Protein AF-A0A351YYL0-F1 (afdb_monomer_lite)

Sequence (357 aa):
MKQKITILFIILAIFMARAFSTEQEPDILNFQEQKLRLQTGWGDPSPLETYFLQNNKKSPFRMLSSANYRGFIATWKIENDKLYLTYIDNEKSKKNQMYKVFGKKGKKAVFADWFSGVIVADNFSFLEVDDNGKIKNLDSSFSYYIYVRKGFVQNYEKIPIFELANKNKEKSPRTQEMLSLNQRYISYYFRLQSNDSIYYKNQEGRLTRKEGTSPILSYYSEDNLLWPYNWENKEKSGAPHCTWNVADKKIYLTDITLHTGTRFAGPDKTTIPLSELFKDANTKNGHFADWLNGIFIIQYGHDVEEGFYTRFEASENILISIKNGIIVKEYALGKNFDFSNRQKQYPPEIEALLKQW

Structure (mmCIF, N/CA/C/O backbone):
data_AF-A0A351YYL0-F1
#
_entry.id   AF-A0A351YYL0-F1
#
loop_
_atom_site.group_PDB
_atom_site.id
_atom_site.type_symbol
_atom_site.label_atom_id
_atom_site.label_alt_id
_atom_site.label_comp_id
_atom_site.label_asym_id
_atom_site.label_entity_id
_atom_site.label_seq_id
_atom_site.pdbx_PDB_ins_code
_atom_site.Cartn_x
_atom_site.Cartn_y
_atom_site.Cartn_z
_atom_site.occupancy
_atom_site.B_iso_or_equiv
_atom_site.auth_seq_id
_atom_site.auth_comp_id
_atom_site.auth_asym_id
_atom_site.auth_atom_id
_atom_site.pdbx_PDB_model_num
ATOM 1 N N . MET A 1 1 ? 1.978 56.428 4.005 1.00 60.06 1 MET A N 1
ATOM 2 C CA . MET A 1 1 ? 1.498 55.362 3.090 1.00 60.06 1 MET A CA 1
ATOM 3 C C . MET A 1 1 ? 2.186 54.015 3.342 1.00 60.06 1 MET A C 1
ATOM 5 O O . MET A 1 1 ? 1.479 53.041 3.551 1.00 60.06 1 MET A O 1
ATOM 9 N N . LYS A 1 2 ? 3.526 53.957 3.441 1.00 55.16 2 LYS A N 1
ATOM 10 C CA . LYS A 1 2 ? 4.292 52.714 3.697 1.00 55.16 2 LYS A CA 1
ATOM 11 C C . LYS A 1 2 ? 3.903 51.960 4.987 1.00 55.16 2 LYS A C 1
ATOM 13 O O . LYS A 1 2 ? 3.660 50.766 4.921 1.00 55.16 2 LYS A O 1
ATOM 18 N N . GLN A 1 3 ? 3.720 52.650 6.119 1.00 60.81 3 GLN A N 1
ATOM 19 C CA . GLN A 1 3 ? 3.323 52.010 7.392 1.00 60.81 3 GLN A CA 1
ATOM 20 C C . GLN A 1 3 ? 1.939 51.334 7.352 1.00 60.81 3 GLN A C 1
ATOM 22 O O . GLN A 1 3 ? 1.755 50.282 7.955 1.00 60.81 3 GLN A O 1
ATOM 27 N N . LYS A 1 4 ? 0.971 51.892 6.608 1.00 63.72 4 LYS A N 1
ATOM 28 C CA . LYS A 1 4 ? -0.369 51.290 6.468 1.00 63.72 4 LYS A CA 1
ATOM 29 C C . LYS A 1 4 ? -0.331 49.999 5.637 1.00 63.72 4 LYS A C 1
ATOM 31 O O . LYS A 1 4 ? -1.082 49.075 5.923 1.00 63.72 4 LYS A O 1
ATOM 36 N N . ILE A 1 5 ? 0.575 49.921 4.659 1.00 74.44 5 ILE A N 1
ATOM 37 C CA . ILE A 1 5 ? 0.794 48.721 3.837 1.00 74.44 5 ILE A CA 1
ATOM 38 C C . ILE A 1 5 ? 1.455 47.616 4.674 1.00 74.44 5 ILE A C 1
ATOM 40 O O . ILE A 1 5 ? 1.023 46.470 4.614 1.00 74.44 5 ILE A O 1
ATOM 44 N N . THR A 1 6 ? 2.435 47.953 5.519 1.00 72.69 6 THR A N 1
ATOM 45 C CA . 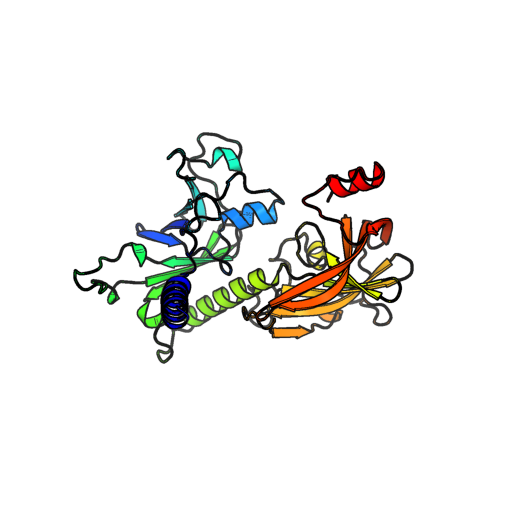THR A 1 6 ? 3.088 46.983 6.416 1.00 72.69 6 THR A CA 1
ATOM 46 C C . THR A 1 6 ? 2.115 46.378 7.433 1.00 72.69 6 THR A C 1
ATOM 48 O O . THR A 1 6 ? 2.121 45.167 7.631 1.00 72.69 6 THR A O 1
ATOM 51 N N . ILE A 1 7 ? 1.235 47.187 8.035 1.00 77.06 7 ILE A N 1
ATOM 52 C CA . ILE A 1 7 ? 0.217 46.698 8.984 1.00 77.06 7 ILE A CA 1
ATOM 53 C C . ILE A 1 7 ? -0.781 45.761 8.290 1.00 77.06 7 ILE A C 1
ATOM 55 O O . ILE A 1 7 ? -1.118 44.716 8.841 1.00 77.06 7 ILE A O 1
ATOM 59 N N . LEU A 1 8 ? -1.204 46.083 7.062 1.00 76.94 8 LEU A N 1
ATOM 60 C CA . LEU A 1 8 ? -2.085 45.213 6.280 1.00 76.94 8 LEU A CA 1
ATOM 61 C C . LEU A 1 8 ? -1.425 43.859 5.977 1.00 76.94 8 LEU A C 1
ATOM 63 O O . LEU A 1 8 ? -2.072 42.829 6.134 1.00 76.94 8 LEU A O 1
ATOM 67 N N . PHE A 1 9 ? -0.137 43.844 5.615 1.00 76.88 9 PHE A N 1
ATOM 68 C CA . PHE A 1 9 ? 0.618 42.607 5.384 1.00 76.88 9 PHE A CA 1
ATOM 69 C C . PHE A 1 9 ? 0.764 41.748 6.649 1.00 76.88 9 PHE A C 1
ATOM 71 O O . PHE A 1 9 ? 0.632 40.530 6.568 1.00 76.88 9 PHE A O 1
ATOM 78 N N . ILE A 1 10 ? 0.983 42.362 7.817 1.00 74.56 10 ILE A N 1
ATOM 79 C CA . ILE A 1 10 ? 1.071 41.643 9.099 1.00 74.56 10 ILE A CA 1
ATOM 80 C C . ILE A 1 10 ? -0.286 41.038 9.476 1.00 74.56 10 ILE A C 1
ATOM 82 O O . ILE A 1 10 ? -0.351 39.873 9.861 1.00 74.56 10 ILE A O 1
ATOM 86 N N . ILE A 1 11 ? -1.381 41.786 9.309 1.00 71.75 11 ILE A N 1
ATOM 87 C CA . ILE A 1 11 ? -2.737 41.274 9.554 1.00 71.75 11 ILE A CA 1
ATOM 88 C C . ILE A 1 11 ? -3.042 40.110 8.600 1.00 71.75 11 ILE A C 1
ATOM 90 O O . ILE A 1 11 ? -3.509 39.064 9.045 1.00 71.75 11 ILE A O 1
ATOM 94 N N . LEU A 1 12 ? -2.712 40.240 7.311 1.00 69.81 12 LEU A N 1
ATOM 95 C CA . LEU A 1 12 ? -2.917 39.177 6.323 1.00 69.81 12 LEU A CA 1
ATOM 96 C C . LEU A 1 12 ? -2.092 37.916 6.650 1.00 69.81 12 LEU A C 1
ATOM 98 O O . LEU A 1 12 ? -2.601 36.805 6.525 1.00 69.81 12 LEU A O 1
ATOM 102 N N . ALA A 1 13 ? -0.852 38.074 7.125 1.00 65.31 13 ALA A N 1
ATOM 103 C CA . ALA A 1 13 ? 0.004 36.966 7.552 1.00 65.31 13 ALA A CA 1
ATOM 104 C C . ALA A 1 13 ? -0.541 36.240 8.797 1.00 65.31 13 ALA A C 1
ATOM 106 O O . ALA A 1 13 ? -0.503 35.012 8.859 1.00 65.31 13 ALA A O 1
ATOM 107 N N . ILE A 1 14 ? -1.120 36.974 9.755 1.00 65.12 14 ILE A N 1
ATOM 108 C CA . ILE A 1 14 ? -1.765 36.395 10.947 1.00 65.12 14 ILE A CA 1
ATOM 109 C C . ILE A 1 14 ? -3.031 35.606 10.567 1.00 65.12 14 ILE A C 1
ATOM 111 O O . ILE A 1 14 ? -3.302 34.561 11.160 1.00 65.12 14 ILE A O 1
ATOM 115 N N . PHE A 1 15 ? -3.784 36.054 9.555 1.00 56.97 15 PHE A N 1
ATOM 116 C CA . PHE A 1 15 ? -4.937 35.309 9.034 1.00 56.97 15 PHE A CA 1
ATOM 117 C C . PHE A 1 15 ? -4.532 34.072 8.212 1.00 56.97 15 PHE A C 1
ATOM 119 O O . PHE A 1 15 ? -5.201 33.045 8.306 1.00 56.97 15 PHE A O 1
ATOM 126 N N . MET A 1 16 ? -3.422 34.121 7.466 1.00 55.06 16 MET A N 1
ATOM 127 C CA . MET A 1 16 ? -2.911 32.969 6.704 1.00 55.06 16 MET A CA 1
ATOM 128 C C . MET A 1 16 ? -2.275 31.879 7.584 1.00 55.06 16 MET A C 1
ATOM 130 O O . MET A 1 16 ? -2.288 30.709 7.210 1.00 55.06 16 MET A O 1
ATOM 134 N N . ALA A 1 17 ? -1.802 32.217 8.788 1.00 53.16 17 ALA A N 1
ATOM 135 C CA . ALA A 1 17 ? -1.247 31.253 9.746 1.00 53.16 17 ALA A CA 1
ATOM 136 C C . ALA A 1 17 ? -2.290 30.294 10.367 1.00 53.16 17 ALA A C 1
ATOM 138 O O . ALA A 1 17 ? -1.936 29.438 11.176 1.00 53.16 17 ALA A O 1
ATOM 139 N N . ARG A 1 18 ? -3.577 30.420 10.007 1.00 49.47 18 ARG A N 1
ATOM 140 C CA . ARG A 1 18 ? -4.679 29.564 10.484 1.00 49.47 18 ARG A CA 1
ATOM 141 C C . ARG A 1 18 ? -5.213 28.603 9.417 1.00 49.47 18 ARG A C 1
ATOM 143 O O . ARG A 1 18 ? -6.377 28.210 9.472 1.00 49.47 18 ARG A O 1
ATOM 150 N N . ALA A 1 19 ? -4.385 28.212 8.451 1.00 51.78 19 ALA A N 1
ATOM 151 C CA . ALA A 1 19 ? -4.703 27.095 7.568 1.00 51.78 19 ALA A CA 1
ATOM 152 C C . ALA A 1 19 ? -4.606 25.778 8.359 1.00 51.78 19 ALA A C 1
ATOM 154 O O . ALA A 1 19 ? -3.569 25.120 8.389 1.00 51.78 19 ALA A O 1
ATOM 155 N N . PHE A 1 20 ? -5.683 25.410 9.050 1.00 57.50 20 PHE A N 1
ATOM 156 C CA . PHE A 1 20 ? -5.798 24.089 9.654 1.00 57.50 20 PHE A CA 1
ATOM 157 C C . PHE A 1 20 ? -6.030 23.067 8.542 1.00 57.50 20 PHE A C 1
ATOM 159 O O . PHE A 1 20 ? -7.006 23.164 7.795 1.00 57.50 20 PHE A O 1
ATOM 166 N N . SER A 1 21 ? -5.130 22.089 8.429 1.00 59.22 21 SER A N 1
ATOM 167 C CA . SER A 1 21 ? -5.369 20.909 7.599 1.00 59.22 21 SER A CA 1
ATOM 168 C C . SER A 1 21 ? -6.657 20.246 8.082 1.00 59.22 21 SER A C 1
ATOM 170 O O . SER A 1 21 ? -6.772 19.901 9.259 1.00 59.22 21 SER A O 1
ATOM 172 N N . THR A 1 22 ? -7.656 20.147 7.208 1.00 73.94 22 THR A N 1
ATOM 173 C CA . THR A 1 22 ? -8.921 19.498 7.552 1.00 73.94 22 THR A CA 1
ATOM 174 C C . THR A 1 22 ? -8.723 17.991 7.437 1.00 73.94 22 THR A C 1
ATOM 176 O O . THR A 1 22 ? -8.371 17.498 6.367 1.00 73.94 22 THR A O 1
ATOM 179 N N . GLU A 1 23 ? -8.888 17.265 8.542 1.00 80.75 23 GLU A N 1
ATOM 180 C CA . GLU A 1 23 ? -8.817 15.804 8.534 1.00 80.75 23 GLU A CA 1
ATOM 181 C C . GLU A 1 23 ? -9.974 15.218 7.711 1.00 80.75 23 GLU A C 1
ATOM 183 O O . GLU A 1 23 ? -11.047 15.816 7.605 1.00 80.75 23 GLU A O 1
ATOM 188 N N . GLN A 1 24 ? -9.743 14.047 7.119 1.00 87.31 24 GLN A N 1
ATOM 189 C CA . GLN A 1 24 ? -10.785 13.291 6.439 1.00 87.31 24 GLN A CA 1
ATOM 190 C C . GLN A 1 24 ? -11.888 12.900 7.418 1.00 87.31 24 GLN A C 1
ATOM 192 O O . GLN A 1 24 ? -11.622 12.352 8.485 1.00 87.31 24 GLN A O 1
ATOM 197 N N . GLU A 1 25 ? -13.134 13.077 6.995 1.00 89.00 25 GLU A N 1
ATOM 198 C CA . GLU A 1 25 ? -14.291 12.569 7.701 1.00 89.00 25 GLU A CA 1
ATOM 199 C C . GLU A 1 25 ? -14.162 11.048 7.835 1.00 89.00 25 GLU A C 1
ATOM 201 O O . GLU A 1 25 ? -13.987 10.344 6.824 1.00 89.00 25 GLU A O 1
ATOM 206 N N . PRO A 1 26 ? -14.210 10.549 9.075 1.00 91.44 26 PRO A N 1
ATOM 207 C CA . PRO A 1 26 ? -13.935 9.162 9.381 1.00 91.44 26 PRO A CA 1
ATOM 208 C C . PRO A 1 26 ? -15.075 8.259 8.924 1.00 91.44 26 PRO A C 1
ATOM 210 O O . PRO A 1 26 ? -16.240 8.660 8.870 1.00 91.44 26 PRO A O 1
ATOM 213 N N . ASP A 1 27 ? -14.744 6.998 8.666 1.00 94.25 27 ASP A N 1
ATOM 214 C CA . ASP A 1 27 ? -15.759 5.965 8.493 1.00 94.25 27 ASP A CA 1
ATOM 215 C C . ASP A 1 27 ? -16.430 5.642 9.844 1.00 94.25 27 ASP A C 1
ATOM 217 O O . ASP A 1 27 ? -15.965 6.011 10.924 1.00 94.25 27 ASP A O 1
ATOM 221 N N . ILE A 1 28 ? -17.551 4.930 9.799 1.00 95.19 28 ILE A N 1
ATOM 222 C CA . ILE A 1 28 ? -18.276 4.477 10.991 1.00 95.19 28 ILE A CA 1
ATOM 223 C C . ILE A 1 28 ? -18.051 2.976 11.148 1.00 95.19 28 ILE A C 1
ATOM 225 O O . ILE A 1 28 ? -18.218 2.230 10.186 1.00 95.19 28 ILE A O 1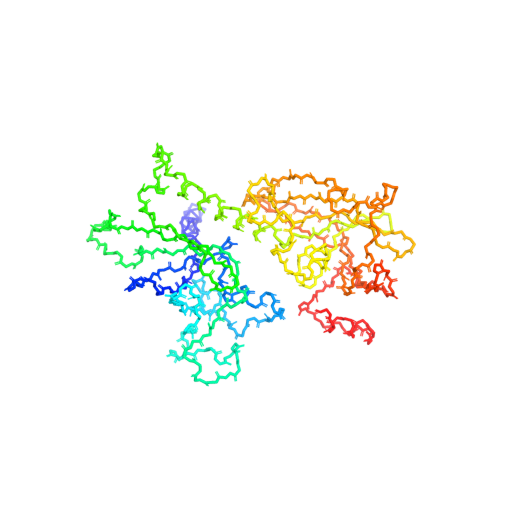
ATOM 229 N N . LEU A 1 29 ? -17.750 2.509 12.358 1.00 97.25 29 LEU A N 1
ATOM 230 C CA . LEU A 1 29 ? -17.693 1.086 12.689 1.00 97.25 29 LEU A CA 1
ATOM 231 C C . LEU A 1 29 ? -18.709 0.751 13.781 1.00 97.25 29 LEU A C 1
ATOM 233 O O . LEU A 1 29 ? -18.661 1.308 14.869 1.00 97.25 29 LEU A O 1
ATOM 237 N N . ASN A 1 30 ? -19.601 -0.199 13.511 1.00 97.38 30 ASN A N 1
ATOM 238 C CA . ASN A 1 30 ? -20.457 -0.801 14.530 1.00 97.38 30 ASN A CA 1
ATOM 239 C C . ASN A 1 30 ? -19.791 -2.079 15.056 1.00 97.38 30 ASN A C 1
ATOM 241 O O . ASN A 1 30 ? -19.645 -3.053 14.309 1.00 97.38 30 ASN A O 1
ATOM 245 N N . PHE A 1 31 ? -19.391 -2.084 16.326 1.00 97.06 31 PHE A N 1
ATOM 246 C CA . PHE A 1 31 ? -18.712 -3.211 16.966 1.00 97.06 31 PHE A CA 1
ATOM 247 C C . PHE A 1 31 ? -19.095 -3.298 18.446 1.00 97.06 31 PHE A C 1
ATOM 249 O O . PHE A 1 31 ? -19.085 -2.286 19.136 1.00 97.06 31 PHE A O 1
ATOM 256 N N . GLN A 1 32 ? -19.452 -4.495 18.925 1.00 93.00 32 GLN A N 1
ATOM 257 C CA . GLN A 1 32 ? -19.867 -4.742 20.319 1.00 93.00 32 GLN A CA 1
ATOM 258 C C . GLN A 1 32 ? -20.957 -3.778 20.823 1.00 93.00 32 GLN A C 1
ATOM 260 O O . GLN A 1 32 ? -20.819 -3.181 21.882 1.00 93.00 32 GLN A O 1
ATOM 265 N N . GLU A 1 33 ? -22.017 -3.585 20.027 1.00 91.00 33 GLU A N 1
ATOM 266 C CA . GLU A 1 33 ? -23.129 -2.649 20.311 1.00 91.00 33 GLU A CA 1
ATOM 267 C C . GLU A 1 33 ? -22.722 -1.166 20.386 1.00 91.00 33 GLU A C 1
ATOM 269 O O . GLU A 1 33 ? -23.552 -0.293 20.631 1.00 91.00 33 GLU A O 1
ATOM 274 N N . GLN A 1 34 ? -21.458 -0.856 20.101 1.00 92.31 34 GLN A N 1
ATOM 275 C CA . GLN A 1 34 ? -20.939 0.500 20.066 1.00 92.31 34 GLN A CA 1
ATOM 276 C C . GLN A 1 34 ? -20.857 0.996 18.630 1.00 92.31 34 GLN A C 1
ATOM 278 O O . GLN A 1 34 ? -20.450 0.279 17.712 1.00 92.31 34 GLN A O 1
ATOM 283 N N . LYS A 1 35 ? -21.215 2.265 18.453 1.00 93.88 35 LYS A N 1
ATOM 284 C CA . LYS A 1 35 ? -20.914 3.024 17.246 1.00 93.88 35 LYS A CA 1
ATOM 285 C C . LYS A 1 35 ? -19.588 3.742 17.470 1.00 93.88 35 LYS A C 1
ATOM 287 O O . LYS A 1 35 ? -19.458 4.518 18.410 1.00 93.88 35 LYS A O 1
ATOM 292 N N . LEU A 1 36 ? -18.615 3.463 16.617 1.00 94.94 36 LEU A N 1
ATOM 293 C CA . LEU A 1 36 ? -17.246 3.950 16.714 1.00 94.94 36 LEU A CA 1
ATOM 294 C C . LEU A 1 36 ? -16.889 4.766 15.475 1.00 94.94 36 LEU A C 1
ATOM 296 O O . LEU A 1 36 ? -17.416 4.539 14.381 1.00 94.94 36 LEU A O 1
ATOM 300 N N . ARG A 1 37 ? -15.958 5.694 15.658 1.00 93.12 37 ARG A N 1
ATOM 301 C CA . ARG A 1 37 ? -15.254 6.386 14.589 1.00 93.12 37 ARG A CA 1
ATOM 302 C C . ARG A 1 37 ? -14.129 5.486 14.092 1.00 93.12 37 ARG A C 1
ATOM 304 O O . ARG A 1 37 ? -13.203 5.234 14.848 1.00 93.12 37 ARG A O 1
ATOM 311 N N . LEU A 1 38 ? -14.180 5.036 12.845 1.00 94.25 38 LEU A N 1
ATOM 312 C CA . LEU A 1 38 ? -13.080 4.323 12.198 1.00 94.25 38 LEU A CA 1
ATOM 313 C C . LEU A 1 38 ? -12.091 5.360 11.653 1.00 94.25 38 LEU A C 1
ATOM 315 O O . LEU A 1 38 ? -12.450 6.165 10.794 1.00 94.25 38 LEU A O 1
ATOM 319 N N . GLN A 1 39 ? -10.865 5.352 12.171 1.00 90.00 39 GLN A N 1
ATOM 320 C CA . GLN A 1 39 ? -9.818 6.278 11.751 1.00 90.00 39 GLN A CA 1
ATOM 321 C C . GLN A 1 39 ? -9.393 5.962 10.318 1.00 90.00 39 GLN A C 1
ATOM 323 O O . GLN A 1 39 ? -9.002 4.841 10.001 1.00 90.00 39 GLN A O 1
ATOM 328 N N . THR A 1 40 ? -9.496 6.961 9.447 1.00 82.00 40 THR A N 1
ATOM 329 C CA . THR A 1 40 ? -9.096 6.866 8.042 1.00 82.00 40 THR A CA 1
ATOM 330 C C . THR A 1 40 ? -8.191 8.038 7.726 1.00 82.00 40 THR A C 1
ATOM 332 O O . THR A 1 40 ? -8.570 9.183 7.973 1.00 82.00 40 THR A O 1
ATOM 335 N N . GLY A 1 41 ? -7.021 7.781 7.156 1.00 71.75 41 GLY A N 1
ATOM 336 C CA . GLY A 1 41 ? -6.064 8.837 6.856 1.00 71.75 41 GLY A CA 1
ATOM 337 C C . GLY A 1 41 ? -4.949 8.375 5.933 1.00 71.75 41 GLY A C 1
ATOM 338 O O . GLY A 1 41 ? -4.962 7.261 5.422 1.00 71.75 41 GLY A O 1
ATOM 339 N N . TRP A 1 42 ? -3.950 9.237 5.750 1.00 62.44 42 TRP A N 1
ATOM 340 C CA . TRP A 1 42 ? -2.802 8.972 4.874 1.00 62.44 42 TRP A CA 1
ATOM 341 C C . TRP A 1 42 ? -2.006 7.710 5.246 1.00 62.44 42 TRP A C 1
ATOM 343 O O . TRP A 1 42 ? -1.374 7.117 4.377 1.00 62.44 42 TRP A O 1
ATOM 353 N N . GLY A 1 43 ? -2.020 7.310 6.521 1.00 64.44 43 GLY A N 1
ATOM 354 C CA . GLY A 1 43 ? -1.384 6.080 7.005 1.00 64.44 43 GLY A CA 1
ATOM 355 C C . GLY A 1 43 ? -2.338 4.895 7.188 1.00 64.44 43 GLY A C 1
ATOM 356 O O . GLY A 1 43 ? -1.882 3.756 7.213 1.00 64.44 43 GLY A O 1
ATOM 357 N N . ASP A 1 44 ? -3.643 5.158 7.272 1.00 67.62 44 ASP A N 1
ATOM 358 C CA . ASP A 1 44 ? -4.691 4.187 7.592 1.00 67.62 44 ASP A CA 1
ATOM 359 C C . ASP A 1 44 ? -5.691 4.145 6.428 1.00 67.62 44 ASP A C 1
ATOM 361 O O . ASP A 1 44 ? -6.710 4.850 6.460 1.00 67.62 44 ASP A O 1
ATOM 365 N N . PRO A 1 45 ? -5.395 3.384 5.355 1.00 73.12 45 PRO A N 1
ATOM 366 C CA . PRO A 1 45 ? -6.268 3.344 4.194 1.00 73.12 45 PRO A CA 1
ATOM 367 C C . PRO A 1 45 ? -7.625 2.771 4.603 1.00 73.12 45 PRO A C 1
ATOM 369 O O . PRO A 1 45 ? -7.701 1.721 5.252 1.00 73.12 45 PRO A O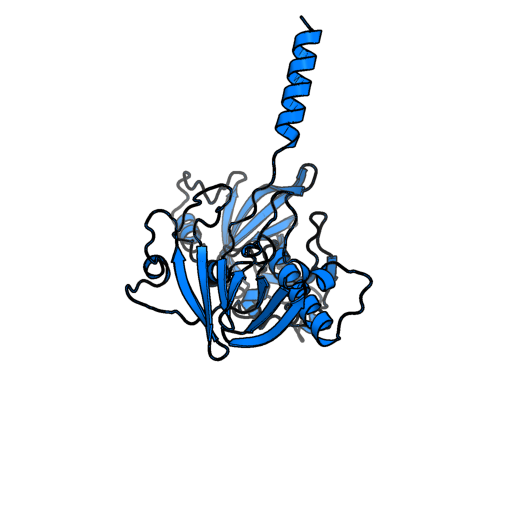 1
ATOM 372 N N . SER A 1 46 ? -8.712 3.441 4.208 1.00 88.69 46 SER A N 1
ATOM 373 C CA . SER A 1 46 ? -10.054 2.912 4.455 1.00 88.69 46 SER A CA 1
ATOM 374 C C . SER A 1 46 ? -10.184 1.524 3.825 1.00 88.69 46 SER A C 1
ATOM 376 O O . SER A 1 46 ? -9.770 1.341 2.673 1.00 88.69 46 SER A O 1
ATOM 378 N N . PRO A 1 47 ? -10.842 0.552 4.486 1.00 95.06 47 PRO A N 1
ATOM 379 C CA . PRO A 1 47 ? -11.024 -0.772 3.898 1.00 95.06 47 PRO A CA 1
ATOM 380 C C . PRO A 1 47 ? -11.724 -0.752 2.524 1.00 95.06 47 PRO A C 1
ATOM 382 O O . PRO A 1 47 ? -11.523 -1.660 1.715 1.00 95.06 47 PRO A O 1
ATOM 385 N N . LEU A 1 48 ? -12.521 0.283 2.215 1.00 94.94 48 LEU A N 1
ATOM 386 C CA . LEU A 1 48 ? -13.140 0.461 0.895 1.00 94.94 48 LEU A CA 1
ATOM 387 C C . LEU A 1 48 ? -12.179 1.076 -0.136 1.00 94.94 48 LEU A C 1
ATOM 389 O O . LEU A 1 48 ? -12.266 0.754 -1.318 1.00 94.94 48 LEU A O 1
ATOM 393 N N . GLU A 1 49 ? -11.244 1.928 0.277 1.00 91.06 49 GLU A N 1
ATOM 394 C CA . GLU A 1 49 ? -10.185 2.412 -0.618 1.00 91.06 49 GLU A CA 1
ATOM 395 C C . GLU A 1 49 ? -9.248 1.277 -1.013 1.00 91.06 49 GLU A C 1
ATOM 397 O O . GLU A 1 49 ? -8.925 1.133 -2.192 1.00 91.06 49 GLU A O 1
ATOM 402 N N . THR A 1 50 ? -8.926 0.395 -0.065 1.00 89.75 50 THR A N 1
ATOM 403 C CA . THR A 1 50 ? -8.176 -0.835 -0.331 1.00 89.75 50 THR A CA 1
ATOM 404 C C . THR A 1 50 ? -8.859 -1.692 -1.401 1.00 89.75 50 THR A C 1
ATOM 406 O O . THR A 1 50 ? -8.180 -2.189 -2.296 1.00 89.75 50 THR A O 1
ATOM 409 N N . TYR A 1 51 ? -10.197 -1.793 -1.398 1.00 92.75 51 TYR A N 1
ATOM 410 C CA . TYR A 1 51 ? -10.936 -2.471 -2.474 1.00 92.75 51 TYR A CA 1
ATOM 411 C C . TYR A 1 51 ? -10.682 -1.826 -3.840 1.00 92.75 51 TYR A C 1
ATOM 413 O O . TYR A 1 51 ? -10.412 -2.535 -4.809 1.00 92.75 51 TYR A O 1
ATOM 421 N N . PHE A 1 52 ? -10.766 -0.497 -3.941 1.00 90.19 52 PHE A N 1
ATOM 422 C CA . PHE A 1 52 ? -10.526 0.210 -5.200 1.00 90.19 52 PHE A CA 1
ATOM 423 C C . PHE A 1 52 ? -9.098 0.000 -5.709 1.00 90.19 52 PHE A C 1
ATOM 425 O O . PHE A 1 52 ? -8.923 -0.330 -6.882 1.00 90.19 52 PHE A O 1
ATOM 432 N N . LEU A 1 53 ? -8.107 0.107 -4.822 1.00 84.12 53 LEU A N 1
ATOM 433 C CA . LEU A 1 53 ? -6.695 -0.094 -5.147 1.00 84.12 53 LEU A CA 1
ATOM 434 C C . LEU A 1 53 ? -6.419 -1.528 -5.619 1.00 84.12 53 LEU A C 1
ATOM 436 O O . LEU A 1 53 ? -5.951 -1.722 -6.737 1.00 84.12 53 LEU A O 1
ATOM 440 N N . GLN A 1 54 ? -6.788 -2.534 -4.823 1.00 83.62 54 GLN A N 1
ATOM 441 C CA . GLN A 1 54 ? -6.534 -3.949 -5.132 1.00 83.62 54 GLN A CA 1
ATOM 442 C C . GLN A 1 54 ? -7.271 -4.438 -6.384 1.00 83.62 54 GLN A C 1
ATOM 444 O O . GLN A 1 54 ? -6.827 -5.372 -7.042 1.00 83.62 54 GLN A O 1
ATOM 449 N N . ASN A 1 55 ? -8.407 -3.822 -6.724 1.00 85.31 55 ASN A N 1
ATOM 450 C CA . ASN A 1 55 ? -9.177 -4.183 -7.913 1.00 85.31 55 ASN A CA 1
ATOM 451 C C . ASN A 1 55 ? -8.842 -3.313 -9.133 1.00 85.31 55 ASN A C 1
ATOM 453 O O . ASN A 1 55 ? -9.525 -3.442 -10.151 1.00 85.31 55 ASN A O 1
ATOM 457 N N . ASN A 1 56 ? -7.861 -2.407 -9.036 1.00 81.94 56 ASN A N 1
ATOM 458 C CA . ASN A 1 56 ? -7.528 -1.440 -10.085 1.00 81.94 56 ASN A CA 1
ATOM 459 C C . ASN A 1 56 ? -8.768 -0.663 -10.583 1.00 81.94 56 ASN A C 1
ATOM 461 O O . ASN A 1 56 ? -9.002 -0.471 -11.780 1.00 81.94 56 ASN A O 1
ATOM 465 N N . LYS A 1 57 ? -9.634 -0.268 -9.642 1.00 87.38 57 LYS A N 1
ATOM 466 C CA . LYS A 1 57 ? -10.888 0.443 -9.905 1.00 87.38 57 LYS A CA 1
ATOM 467 C C . LYS A 1 57 ? -10.765 1.877 -9.435 1.00 87.38 57 LYS A C 1
ATOM 469 O O . LYS A 1 57 ? -10.421 2.145 -8.291 1.00 87.38 57 LYS A O 1
ATOM 474 N N . LYS A 1 58 ? -11.159 2.818 -10.288 1.00 88.50 58 LYS A N 1
ATOM 475 C CA . LYS A 1 58 ? -11.347 4.203 -9.857 1.00 88.50 58 LYS A CA 1
ATOM 476 C C . LYS A 1 58 ? -12.568 4.291 -8.938 1.00 88.50 58 LYS A C 1
ATOM 478 O O . LYS A 1 58 ? -13.629 3.760 -9.273 1.00 88.50 58 LYS A O 1
ATOM 483 N N . SER A 1 59 ? -12.434 5.004 -7.821 1.00 91.62 59 SER A N 1
ATOM 484 C CA . SER A 1 59 ? -13.579 5.337 -6.971 1.00 91.62 59 SER A CA 1
ATOM 485 C C . SER A 1 59 ? -14.652 6.077 -7.794 1.00 91.62 59 SER A C 1
ATOM 487 O O . SER A 1 59 ? -14.326 7.032 -8.507 1.00 91.62 59 SER A O 1
ATOM 489 N N . PRO A 1 60 ? -15.936 5.673 -7.723 1.00 92.75 60 PRO A N 1
ATOM 490 C CA . PRO A 1 60 ? -17.029 6.370 -8.402 1.00 92.75 60 PRO A CA 1
ATOM 491 C C . PRO A 1 60 ? -17.458 7.649 -7.664 1.00 92.75 60 PRO A C 1
ATOM 493 O O . PRO A 1 60 ? -18.366 8.356 -8.113 1.00 92.75 60 PRO A O 1
ATOM 496 N N . PHE A 1 61 ? -16.859 7.924 -6.506 1.00 92.62 61 PHE A N 1
ATOM 497 C CA . PHE A 1 61 ? -17.161 9.074 -5.673 1.00 92.62 61 PHE A CA 1
ATOM 498 C C . PHE A 1 61 ? -16.261 10.252 -6.045 1.00 92.62 61 PHE A C 1
ATOM 500 O O . PHE A 1 61 ? -15.153 10.090 -6.550 1.00 92.62 61 PHE A O 1
ATOM 507 N N . ARG A 1 62 ? -16.782 11.461 -5.852 1.00 90.50 62 ARG A N 1
ATOM 508 C CA . ARG A 1 62 ? -16.043 12.707 -6.063 1.00 90.50 62 ARG A CA 1
ATOM 509 C C . ARG A 1 62 ? -15.949 13.405 -4.723 1.00 90.50 62 ARG A C 1
ATOM 511 O O . ARG A 1 62 ? -16.953 13.407 -4.013 1.00 90.50 62 ARG A O 1
ATOM 518 N N . MET A 1 63 ? -14.801 14.020 -4.453 1.00 89.75 63 MET A N 1
ATOM 519 C CA . MET A 1 63 ? -14.588 14.892 -3.300 1.00 89.75 63 MET A CA 1
ATOM 520 C C . MET A 1 63 ? -15.802 15.798 -3.065 1.00 89.75 63 MET A C 1
ATOM 522 O O . MET A 1 63 ? -16.311 16.422 -4.004 1.00 89.75 63 MET A O 1
ATOM 526 N N . LEU A 1 64 ? -16.281 15.817 -1.822 1.00 86.44 64 LEU A N 1
ATOM 527 C CA . LEU A 1 64 ? -17.445 16.601 -1.404 1.00 86.44 64 LEU A CA 1
ATOM 528 C C . LEU A 1 64 ? -17.019 17.923 -0.766 1.00 86.44 64 LEU A C 1
ATOM 530 O O . LEU A 1 64 ? -17.638 18.952 -1.019 1.00 86.44 64 LEU A O 1
ATOM 534 N N . SER A 1 65 ? -15.939 17.893 0.011 1.00 86.38 65 SER A N 1
ATOM 535 C CA . SER A 1 65 ? -15.375 19.037 0.726 1.00 86.38 65 SER A CA 1
ATOM 536 C C . SER A 1 65 ? -13.891 18.784 1.021 1.00 86.38 65 SER A C 1
ATOM 538 O O . SER A 1 65 ? -13.397 17.680 0.792 1.00 86.38 65 SER A O 1
ATOM 540 N N . SER A 1 66 ? -13.176 19.777 1.562 1.00 83.94 66 SER A N 1
ATOM 541 C CA . SER A 1 66 ? -11.815 19.565 2.083 1.00 83.94 66 SER A CA 1
ATOM 542 C C . SER A 1 66 ? -11.784 18.602 3.275 1.00 83.94 66 SER A C 1
ATOM 544 O O . SER A 1 66 ? -10.777 17.937 3.479 1.00 83.94 66 SER A O 1
ATOM 546 N N . ALA A 1 67 ? -12.891 18.501 4.023 1.00 84.31 67 ALA A N 1
ATOM 547 C CA . ALA A 1 67 ? -13.079 17.529 5.098 1.00 84.31 67 ALA A CA 1
ATOM 548 C C . ALA A 1 67 ? -13.454 16.135 4.575 1.00 84.31 67 ALA A C 1
ATOM 550 O O . ALA A 1 67 ? -13.371 15.166 5.308 1.00 84.31 67 ALA A O 1
ATOM 551 N N . ASN A 1 68 ? -13.874 15.994 3.317 1.00 87.38 68 ASN A N 1
ATOM 552 C CA . ASN A 1 68 ? -14.272 14.713 2.743 1.00 87.38 68 ASN A CA 1
ATOM 553 C C . ASN A 1 68 ? -13.758 14.585 1.305 1.00 87.38 68 ASN A C 1
ATOM 555 O O . ASN A 1 68 ? -14.513 14.640 0.320 1.00 87.38 68 ASN A O 1
ATOM 559 N N . TYR A 1 69 ? -12.438 14.426 1.193 1.00 88.44 69 TYR A N 1
ATOM 560 C CA . TYR A 1 69 ? -11.745 14.290 -0.084 1.00 88.44 69 TYR A CA 1
ATOM 561 C C . TYR A 1 69 ? -12.006 12.939 -0.755 1.00 88.44 69 TYR A C 1
ATOM 563 O O . TYR A 1 69 ? -12.040 12.869 -1.985 1.00 88.44 69 TYR A O 1
ATOM 571 N N . ARG A 1 70 ? -12.294 11.884 0.024 1.00 90.50 70 ARG A N 1
ATOM 572 C CA . ARG A 1 70 ? -12.715 10.569 -0.503 1.00 90.50 70 ARG A CA 1
ATOM 573 C C . ARG A 1 70 ? -14.073 10.631 -1.206 1.00 90.50 70 ARG A C 1
ATOM 575 O O . ARG A 1 70 ? -14.347 9.864 -2.133 1.00 90.50 70 ARG A O 1
ATOM 582 N N . GLY A 1 71 ? -14.922 11.570 -0.788 1.00 91.69 71 GLY A N 1
ATOM 583 C CA . GLY A 1 71 ? -16.251 11.789 -1.343 1.00 91.69 71 GLY A CA 1
ATOM 584 C C . GLY A 1 71 ? -17.307 10.789 -0.871 1.00 91.69 71 GLY A C 1
ATOM 585 O O . GLY A 1 71 ? -18.362 10.665 -1.506 1.00 91.69 71 GLY A O 1
ATOM 586 N N . PHE A 1 72 ? -17.005 10.044 0.193 1.00 92.62 72 PHE A N 1
ATOM 587 C CA . PHE A 1 72 ? -17.907 9.091 0.819 1.00 92.62 72 PHE A CA 1
ATOM 588 C C . PHE A 1 72 ? -17.562 8.872 2.297 1.00 92.62 72 PHE A C 1
ATOM 590 O O . PHE A 1 72 ? -16.431 9.097 2.717 1.00 92.62 72 PHE A O 1
ATOM 597 N N . ILE A 1 73 ? -18.539 8.369 3.051 1.00 93.44 73 ILE A N 1
ATOM 598 C CA . ILE A 1 73 ? -18.370 7.807 4.397 1.00 93.44 73 ILE A CA 1
ATOM 599 C C . ILE A 1 73 ? -18.897 6.374 4.356 1.00 93.44 73 ILE A C 1
ATOM 601 O O . ILE A 1 73 ? -20.060 6.143 4.006 1.00 93.44 73 ILE A O 1
ATOM 605 N N . ALA A 1 74 ? -18.059 5.397 4.691 1.00 95.50 74 ALA A N 1
ATOM 606 C CA . ALA A 1 74 ? -18.482 4.003 4.774 1.00 95.50 74 ALA A CA 1
ATOM 607 C C . ALA A 1 74 ? -18.937 3.654 6.199 1.00 95.50 74 ALA A C 1
ATOM 609 O O . ALA A 1 74 ? -18.361 4.108 7.184 1.00 95.50 74 ALA A O 1
ATOM 610 N N . THR A 1 75 ? -19.982 2.835 6.322 1.00 96.19 75 THR A N 1
ATOM 611 C CA . THR A 1 75 ? -20.369 2.207 7.591 1.00 96.19 75 THR A CA 1
ATOM 612 C C . THR A 1 75 ? -20.050 0.726 7.541 1.00 96.19 75 THR A C 1
ATOM 614 O O . THR A 1 75 ? -20.528 -0.008 6.671 1.00 96.19 75 THR A O 1
ATOM 617 N N . TRP A 1 76 ? -19.277 0.293 8.522 1.00 97.88 76 TRP A N 1
ATOM 618 C CA . TRP A 1 76 ? -18.816 -1.065 8.712 1.00 97.88 76 TRP A CA 1
ATOM 619 C C . TRP A 1 76 ? -19.516 -1.700 9.911 1.00 97.88 76 TRP A C 1
ATOM 621 O O . TRP A 1 76 ? -19.994 -1.016 10.820 1.00 97.88 76 TRP A O 1
ATOM 631 N N . LYS A 1 77 ? -19.590 -3.026 9.919 1.00 98.06 77 LYS A N 1
ATOM 632 C CA . LYS A 1 77 ? -20.057 -3.825 11.049 1.00 98.06 77 LYS A CA 1
ATOM 633 C C . LYS A 1 77 ? -19.119 -5.007 11.225 1.00 98.06 77 LYS A C 1
ATOM 635 O O . LYS A 1 77 ? -18.808 -5.673 10.241 1.00 98.06 77 LYS A O 1
ATOM 640 N N . ILE A 1 78 ? -18.716 -5.281 12.459 1.00 98.44 78 ILE A N 1
ATOM 641 C CA . ILE A 1 78 ? -18.100 -6.560 12.811 1.00 98.44 78 ILE A CA 1
ATOM 642 C C . ILE A 1 78 ? -19.144 -7.407 13.534 1.00 98.44 78 ILE A C 1
ATOM 644 O O . ILE A 1 78 ? -19.719 -6.980 14.533 1.00 98.44 78 ILE A O 1
ATOM 648 N N . GLU A 1 79 ? -19.410 -8.595 13.001 1.00 97.38 79 GLU A N 1
ATOM 649 C CA . GLU A 1 79 ? -20.370 -9.553 13.551 1.00 97.38 79 GLU A CA 1
ATOM 650 C C . GLU A 1 79 ? -19.890 -10.975 13.268 1.00 97.38 79 GLU A C 1
ATOM 652 O O . GLU A 1 79 ? -19.535 -11.284 12.130 1.00 97.38 79 GLU A O 1
ATOM 657 N N . ASN A 1 80 ? -19.888 -11.835 14.292 1.00 96.94 80 ASN A N 1
ATOM 658 C CA . ASN A 1 80 ? -19.377 -13.209 14.208 1.00 96.94 80 ASN A CA 1
ATOM 659 C C . ASN A 1 80 ? -17.963 -13.259 13.597 1.00 96.94 80 ASN A C 1
ATOM 661 O O . ASN A 1 80 ? -17.736 -13.952 12.603 1.00 96.94 80 ASN A O 1
ATOM 665 N N . ASP A 1 81 ? -17.061 -12.432 14.140 1.00 98.19 81 ASP A N 1
ATOM 666 C CA . ASP A 1 81 ? -15.657 -12.287 13.728 1.00 98.19 81 ASP A CA 1
ATOM 667 C C . ASP A 1 81 ? -15.441 -11.961 12.245 1.00 98.19 81 ASP A C 1
ATOM 669 O O . ASP A 1 81 ? -14.388 -12.234 11.674 1.00 98.19 81 ASP A O 1
ATOM 673 N N . LYS A 1 82 ? -16.434 -11.349 11.594 1.00 98.56 82 LYS A N 1
ATOM 674 C CA . LYS A 1 82 ? -16.372 -10.962 10.182 1.00 98.56 82 LYS A CA 1
ATOM 675 C C . LYS A 1 82 ? -16.658 -9.481 10.007 1.00 98.56 82 LYS A C 1
ATOM 677 O O . LYS A 1 82 ? -17.605 -8.953 10.586 1.00 98.56 82 LYS A O 1
ATOM 682 N N . LEU A 1 83 ? -15.860 -8.833 9.165 1.00 98.56 83 LEU A N 1
ATOM 683 C CA . LEU A 1 83 ? -16.021 -7.447 8.753 1.00 98.56 83 LEU A CA 1
ATOM 684 C C . LEU A 1 83 ? -16.978 -7.354 7.560 1.00 98.56 83 LEU A C 1
ATOM 686 O O . LEU A 1 83 ? -16.773 -7.980 6.518 1.00 98.56 83 LEU A O 1
ATOM 690 N N . TYR A 1 84 ? -18.001 -6.518 7.697 1.00 98.25 84 TYR A N 1
ATOM 691 C CA . TYR A 1 84 ? -18.977 -6.242 6.655 1.00 98.25 84 TYR A CA 1
ATOM 692 C C . TYR A 1 84 ? -19.083 -4.752 6.375 1.00 98.25 84 TYR A C 1
ATOM 694 O O . TYR A 1 84 ? -19.192 -3.942 7.292 1.00 98.25 84 TYR A O 1
ATOM 702 N N . LEU A 1 85 ? -19.168 -4.400 5.098 1.00 97.75 85 LEU A N 1
ATOM 703 C CA . LEU A 1 85 ? -19.625 -3.091 4.652 1.00 97.75 85 LEU A CA 1
ATOM 704 C C . LEU A 1 85 ? -21.154 -3.096 4.573 1.00 97.75 85 LEU A C 1
ATOM 706 O O . LEU A 1 85 ? -21.727 -3.912 3.850 1.00 97.75 85 LEU A O 1
ATOM 710 N N . THR A 1 86 ? -21.821 -2.196 5.290 1.00 96.12 86 THR A N 1
ATOM 711 C CA . THR A 1 86 ? -23.295 -2.154 5.379 1.00 96.12 86 THR A CA 1
ATOM 712 C C . THR A 1 86 ? -23.899 -0.909 4.743 1.00 96.12 86 THR A C 1
ATOM 714 O O . THR A 1 86 ? -25.056 -0.923 4.315 1.00 96.12 86 THR A O 1
ATOM 717 N N . TYR A 1 87 ? -23.118 0.165 4.629 1.00 95.19 87 TYR A N 1
ATOM 718 C CA . TYR A 1 87 ? -23.588 1.417 4.057 1.00 95.19 87 TYR A CA 1
ATOM 719 C C . TYR A 1 87 ? -22.445 2.209 3.429 1.00 95.19 87 TYR A C 1
ATOM 721 O O . TYR A 1 87 ? -21.325 2.195 3.931 1.00 95.19 87 TYR A O 1
ATOM 729 N N . ILE A 1 88 ? -22.738 2.928 2.347 1.00 94.62 88 ILE A N 1
ATOM 730 C CA . ILE A 1 88 ? -21.880 4.006 1.849 1.00 94.62 88 ILE A CA 1
ATOM 731 C C . ILE A 1 88 ? -22.752 5.246 1.690 1.00 94.62 88 ILE A C 1
ATOM 733 O O . ILE A 1 88 ? -23.702 5.219 0.902 1.00 94.62 88 ILE A O 1
ATOM 737 N N . ASP A 1 89 ? -22.423 6.317 2.406 1.00 91.94 89 ASP A N 1
ATOM 738 C CA . ASP A 1 89 ? -22.996 7.644 2.188 1.00 91.94 89 ASP A CA 1
ATOM 739 C C . ASP A 1 89 ? -22.081 8.479 1.295 1.00 91.94 89 ASP A C 1
ATOM 741 O O . ASP A 1 89 ? -20.865 8.340 1.337 1.00 91.94 89 ASP A O 1
ATOM 745 N N . ASN A 1 90 ? -22.667 9.360 0.494 1.00 85.88 90 ASN A N 1
ATOM 746 C CA . ASN A 1 90 ? -21.951 10.369 -0.279 1.00 85.88 90 ASN A CA 1
ATOM 747 C C . ASN A 1 90 ? -22.574 11.768 -0.134 1.00 85.88 90 ASN A C 1
ATOM 749 O O . ASN A 1 90 ? -22.416 12.588 -1.041 1.00 85.88 90 ASN A O 1
ATOM 753 N N . GLU A 1 91 ? -23.349 11.975 0.939 1.00 75.19 91 GLU A N 1
ATOM 754 C CA . GLU A 1 91 ? -24.079 13.170 1.401 1.00 75.19 91 GLU A CA 1
ATOM 755 C C . GLU A 1 91 ? -25.125 13.754 0.441 1.00 75.19 91 GLU A C 1
ATOM 757 O O . GLU A 1 91 ? -26.186 14.212 0.859 1.00 75.19 91 GLU A O 1
ATOM 762 N N . LYS A 1 92 ? -24.904 13.656 -0.869 1.00 66.12 92 LYS A N 1
ATOM 763 C CA . LYS A 1 92 ? -25.774 14.187 -1.925 1.00 66.12 92 LYS A CA 1
ATOM 764 C C . LYS A 1 92 ? -27.156 13.552 -1.963 1.00 66.12 92 LYS A C 1
ATOM 766 O O . LYS A 1 92 ? -28.066 14.118 -2.558 1.00 66.12 92 LYS A O 1
ATOM 771 N N . SER A 1 93 ? -27.303 12.339 -1.436 1.00 63.97 93 SER A N 1
ATOM 772 C CA . SER A 1 93 ? -28.535 11.566 -1.616 1.00 63.97 93 SER A CA 1
ATOM 773 C C . SER A 1 93 ? -29.116 10.963 -0.347 1.00 63.97 93 SER A C 1
ATOM 775 O O . SER A 1 93 ? -30.254 10.502 -0.413 1.00 63.97 93 SER A O 1
ATOM 777 N N . LYS A 1 94 ? -28.364 10.929 0.769 1.00 72.38 94 LYS A N 1
ATOM 778 C CA . LYS A 1 94 ? -28.725 10.201 2.004 1.00 72.38 94 LYS A CA 1
ATOM 779 C C . LYS A 1 94 ? -29.240 8.773 1.737 1.00 72.38 94 LYS A C 1
ATOM 781 O O . LYS A 1 94 ? -30.066 8.242 2.473 1.00 72.38 94 LYS A O 1
ATOM 786 N N . LYS A 1 95 ? -28.801 8.166 0.630 1.00 83.69 95 LYS A N 1
ATOM 787 C CA . LYS A 1 95 ? -29.171 6.821 0.176 1.00 83.69 95 LYS A CA 1
ATOM 788 C C . LYS A 1 95 ? -27.922 5.963 0.162 1.00 83.69 95 LYS A C 1
ATOM 790 O O . LYS A 1 95 ? -26.870 6.433 -0.265 1.00 83.69 95 LYS A O 1
ATOM 795 N N . ASN A 1 96 ? -28.071 4.684 0.493 1.00 87.94 96 ASN A N 1
ATOM 796 C CA . ASN A 1 96 ? -26.975 3.726 0.414 1.00 87.94 96 ASN A CA 1
ATOM 797 C C . ASN A 1 96 ? -26.412 3.635 -1.020 1.00 87.94 96 ASN A C 1
ATOM 799 O O . ASN A 1 96 ? -27.119 3.245 -1.955 1.00 87.94 96 ASN A O 1
ATOM 803 N N . GLN A 1 97 ? -25.131 3.966 -1.191 1.00 91.62 97 GLN A N 1
ATOM 804 C CA . GLN A 1 97 ? -24.430 3.969 -2.474 1.00 91.62 97 GLN A CA 1
ATOM 805 C C . GLN A 1 97 ? -23.696 2.660 -2.799 1.00 91.62 97 GLN A C 1
ATOM 807 O O . GLN A 1 97 ? -23.011 2.598 -3.818 1.00 91.62 97 GLN A O 1
ATOM 812 N N . MET A 1 98 ? -23.862 1.590 -2.014 1.00 92.31 98 MET A N 1
ATOM 813 C CA . MET A 1 98 ? -23.224 0.286 -2.278 1.00 92.31 98 MET A CA 1
ATOM 814 C C . MET A 1 98 ? -23.434 -0.240 -3.706 1.00 92.31 98 MET A C 1
ATOM 816 O O . MET A 1 98 ? -22.539 -0.867 -4.272 1.00 92.31 98 MET A O 1
ATOM 820 N N . TYR A 1 99 ? -24.574 0.057 -4.339 1.00 90.38 99 TYR A N 1
ATOM 821 C CA . TYR A 1 99 ? -24.837 -0.347 -5.724 1.00 90.38 99 TYR A CA 1
ATOM 822 C C . TYR A 1 99 ? -23.856 0.271 -6.739 1.00 90.38 99 TYR A C 1
ATOM 824 O O . TYR A 1 99 ? -23.611 -0.348 -7.770 1.00 90.38 99 TYR A O 1
ATOM 832 N N . LYS A 1 100 ? -23.269 1.447 -6.461 1.00 90.50 100 LYS A N 1
ATOM 833 C CA . LYS A 1 100 ? -22.253 2.071 -7.330 1.00 90.50 100 LYS A CA 1
ATOM 834 C C . LYS A 1 100 ? -20.931 1.308 -7.331 1.00 90.50 100 LYS A C 1
ATOM 836 O O . LYS A 1 100 ? -20.188 1.398 -8.298 1.00 90.50 100 LYS A O 1
ATOM 841 N N . VAL A 1 101 ? -20.647 0.576 -6.254 1.00 92.12 101 VAL A N 1
ATOM 842 C CA . VAL A 1 101 ? -19.397 -0.177 -6.076 1.00 92.12 101 VAL A CA 1
ATOM 843 C C . VAL A 1 101 ? -19.569 -1.644 -6.476 1.00 92.12 101 VAL A C 1
ATOM 845 O O . VAL A 1 101 ? -18.693 -2.219 -7.119 1.00 92.12 101 VAL A O 1
ATOM 848 N N . PHE A 1 102 ? -20.711 -2.249 -6.128 1.00 91.25 102 PHE A N 1
ATOM 849 C CA . PHE A 1 102 ? -20.943 -3.694 -6.275 1.00 91.25 102 PHE A CA 1
ATOM 850 C C . PHE A 1 102 ? -22.044 -4.066 -7.281 1.00 91.25 102 PHE A C 1
ATOM 852 O O . PHE A 1 102 ? -22.426 -5.234 -7.363 1.00 91.25 102 PHE A O 1
ATOM 859 N N . GLY A 1 103 ? -22.609 -3.097 -8.008 1.00 84.75 103 GLY A N 1
ATOM 860 C CA . GLY A 1 103 ? -23.542 -3.312 -9.124 1.00 84.75 103 GLY A CA 1
ATOM 861 C C . GLY A 1 103 ? -24.940 -3.842 -8.768 1.00 84.75 103 GLY A C 1
ATOM 862 O O . GLY A 1 103 ? -25.817 -3.854 -9.626 1.00 84.75 103 GLY A O 1
ATOM 863 N N . LYS A 1 104 ? -25.196 -4.262 -7.521 1.00 76.38 104 LYS A N 1
ATOM 864 C CA . LYS A 1 104 ? -26.487 -4.830 -7.086 1.00 76.38 104 LYS A CA 1
ATOM 865 C C . LYS A 1 104 ? -27.181 -3.924 -6.067 1.00 76.38 104 LYS A C 1
ATOM 867 O O . LYS A 1 104 ? -26.657 -3.699 -4.976 1.00 76.38 104 LYS A O 1
ATOM 872 N N . LYS A 1 105 ? -28.379 -3.430 -6.406 1.00 74.31 105 LYS A N 1
ATOM 873 C CA . LYS A 1 105 ? -29.268 -2.746 -5.449 1.00 74.31 105 LYS A CA 1
ATOM 874 C C . LYS A 1 105 ? -29.790 -3.757 -4.416 1.00 74.31 105 LYS A C 1
ATOM 876 O O . LYS A 1 105 ? -30.020 -4.912 -4.752 1.00 74.31 105 LYS A O 1
ATOM 881 N N . GLY A 1 106 ? -29.973 -3.321 -3.170 1.00 68.75 106 GLY A N 1
ATOM 882 C CA . GLY A 1 106 ? -30.612 -4.126 -2.118 1.00 68.75 106 GLY A CA 1
ATOM 883 C C . GLY A 1 106 ? -29.696 -5.055 -1.308 1.00 68.75 106 GLY A C 1
ATOM 884 O O . GLY A 1 106 ? -30.192 -5.741 -0.417 1.00 68.75 106 GLY A O 1
ATOM 885 N N . LYS A 1 107 ? -28.373 -5.072 -1.543 1.00 77.12 107 LYS A N 1
ATOM 886 C CA . LYS A 1 107 ? -27.447 -5.741 -0.612 1.00 77.12 107 LYS A CA 1
ATOM 887 C C . LYS A 1 107 ? -27.460 -5.012 0.736 1.00 77.12 107 LYS A C 1
ATOM 889 O O . LYS A 1 107 ? -27.117 -3.836 0.790 1.00 77.12 107 LYS A O 1
ATOM 894 N N . LYS A 1 108 ? -27.843 -5.719 1.804 1.00 87.31 108 LYS A N 1
ATOM 895 C CA . LYS A 1 108 ? -27.842 -5.193 3.183 1.00 87.31 108 LYS A CA 1
ATOM 896 C C . LYS A 1 108 ? -26.436 -5.129 3.791 1.00 87.31 108 LYS A C 1
ATOM 898 O O . LYS A 1 108 ? -26.173 -4.277 4.628 1.00 87.31 108 LYS A O 1
ATOM 903 N N . ALA A 1 109 ? -25.559 -6.038 3.373 1.00 94.56 109 ALA A N 1
ATOM 904 C CA . ALA A 1 109 ? -24.176 -6.131 3.816 1.00 94.56 109 ALA A CA 1
ATOM 905 C C . ALA A 1 109 ? -23.319 -6.802 2.731 1.00 94.56 109 ALA A C 1
ATOM 907 O O . ALA A 1 109 ? -23.827 -7.590 1.925 1.00 94.56 109 ALA A O 1
ATOM 908 N N . VAL A 1 110 ? -22.027 -6.492 2.703 1.00 96.25 110 VAL A N 1
ATOM 909 C CA . VAL A 1 110 ? -21.016 -7.136 1.857 1.00 96.25 110 VAL A CA 1
ATOM 910 C C . VAL A 1 110 ? -19.865 -7.567 2.755 1.00 96.25 110 VAL A C 1
ATOM 912 O O . VAL A 1 110 ? -19.294 -6.729 3.445 1.00 96.25 110 VAL A O 1
ATOM 915 N N . PHE A 1 111 ? -19.553 -8.864 2.757 1.00 97.38 111 PHE A N 1
ATOM 916 C CA . PHE A 1 111 ? -18.390 -9.397 3.463 1.00 97.38 111 PHE A CA 1
ATOM 917 C C . PHE A 1 111 ? -17.108 -8.849 2.832 1.00 97.38 111 PHE A C 1
ATOM 919 O O . PHE A 1 111 ? -16.980 -8.875 1.610 1.00 97.38 111 PHE A O 1
ATOM 926 N N . ALA A 1 112 ? -16.206 -8.325 3.659 1.00 96.94 112 ALA A N 1
ATOM 927 C CA . ALA A 1 112 ? -14.994 -7.637 3.228 1.00 96.94 112 ALA A CA 1
ATOM 928 C C . ALA A 1 112 ? -13.799 -8.591 3.078 1.00 96.94 112 ALA A C 1
ATOM 930 O O . ALA A 1 112 ? -12.740 -8.357 3.656 1.00 96.94 112 ALA A O 1
ATOM 931 N N . ASP A 1 113 ? -13.971 -9.674 2.317 1.00 96.44 113 ASP A N 1
ATOM 932 C CA . ASP A 1 113 ? -12.938 -10.700 2.094 1.00 96.44 113 ASP A CA 1
ATOM 933 C C . ASP A 1 113 ? -11.655 -10.175 1.432 1.00 96.44 113 ASP A C 1
ATOM 935 O O . ASP A 1 113 ? -10.588 -10.767 1.586 1.00 96.44 113 ASP A O 1
ATOM 939 N N . TRP A 1 114 ? -11.735 -9.034 0.749 1.00 94.44 114 TRP A N 1
ATOM 940 C CA . TRP A 1 114 ? -10.585 -8.337 0.173 1.00 94.44 114 TRP A CA 1
ATOM 941 C C . TRP A 1 114 ? -9.683 -7.669 1.225 1.00 94.44 114 TRP A C 1
ATOM 943 O O . TRP A 1 114 ? -8.501 -7.431 0.975 1.00 94.44 114 TRP A O 1
ATOM 953 N N . PHE A 1 115 ? -10.212 -7.331 2.406 1.00 95.69 115 PHE A N 1
ATOM 954 C CA . PHE A 1 115 ? -9.488 -6.502 3.367 1.00 95.69 115 PHE A CA 1
ATOM 955 C C . PHE A 1 115 ? -8.627 -7.335 4.318 1.00 95.69 115 PHE A C 1
ATOM 957 O O . PHE A 1 115 ? -9.112 -8.250 4.987 1.00 95.69 115 PHE A O 1
ATOM 964 N N . SER A 1 116 ? -7.350 -6.964 4.420 1.00 95.38 116 SER A N 1
ATOM 965 C CA . SER A 1 116 ? -6.435 -7.423 5.468 1.00 95.38 116 SER A CA 1
ATOM 966 C C . SER A 1 116 ? -5.621 -6.239 5.979 1.00 95.38 116 SER A C 1
ATOM 968 O O . SER A 1 116 ? -5.037 -5.509 5.177 1.00 95.38 116 SER A O 1
ATOM 970 N N . GLY A 1 117 ? -5.589 -6.046 7.291 1.00 95.19 117 GLY A N 1
ATOM 971 C CA . GLY A 1 117 ? -4.952 -4.894 7.914 1.00 95.19 117 GLY A CA 1
ATOM 972 C C . GLY A 1 117 ? -5.330 -4.727 9.377 1.00 95.19 117 GLY A C 1
ATOM 973 O O . GLY A 1 117 ? -5.992 -5.586 9.965 1.00 95.19 117 GLY A O 1
ATOM 974 N N . VAL A 1 118 ? -4.933 -3.597 9.955 1.00 95.81 118 VAL A N 1
ATOM 975 C CA . VAL A 1 118 ? -5.366 -3.189 11.294 1.00 95.81 118 VAL A CA 1
ATOM 976 C C . VAL A 1 118 ? -6.358 -2.040 11.160 1.00 95.81 118 VAL A C 1
ATOM 978 O O . VAL A 1 118 ? -6.080 -1.045 10.500 1.00 95.81 118 VAL A O 1
ATOM 981 N N . ILE A 1 119 ? -7.536 -2.196 11.758 1.00 96.31 119 ILE A N 1
ATOM 982 C CA . ILE A 1 119 ? -8.539 -1.138 11.870 1.00 96.31 119 ILE A CA 1
ATOM 983 C C . ILE A 1 119 ? -8.365 -0.471 13.226 1.00 96.31 119 ILE A C 1
ATOM 985 O O . ILE A 1 119 ? -8.454 -1.141 14.257 1.00 96.31 119 ILE A O 1
ATOM 989 N N . VAL A 1 120 ? -8.184 0.847 13.221 1.00 95.50 120 VAL A N 1
ATOM 990 C CA . VAL A 1 120 ? -8.230 1.664 14.434 1.00 95.50 120 VAL A CA 1
ATOM 991 C C . VAL A 1 120 ? -9.592 2.340 14.511 1.00 95.50 120 VAL A C 1
ATOM 993 O O . VAL A 1 120 ? -10.016 3.008 13.567 1.00 95.50 120 VAL A O 1
ATOM 996 N N . ALA A 1 121 ? -10.311 2.149 15.615 1.00 95.00 121 ALA A N 1
ATOM 997 C CA . ALA A 1 121 ? -11.615 2.770 15.808 1.00 95.00 121 ALA A CA 1
ATOM 998 C C . ALA A 1 121 ? -11.830 3.232 17.248 1.00 95.00 121 ALA A C 1
ATOM 1000 O O . ALA A 1 121 ? -11.590 2.475 18.179 1.00 95.00 121 ALA A O 1
ATOM 1001 N N . ASP A 1 122 ? -12.319 4.450 17.447 1.00 93.19 122 ASP A N 1
ATOM 1002 C CA . ASP A 1 122 ? -12.453 5.062 18.770 1.00 93.19 122 ASP A CA 1
ATOM 1003 C C . ASP A 1 122 ? -13.874 5.561 19.055 1.00 93.19 122 ASP A C 1
ATOM 1005 O O . ASP A 1 122 ? -14.706 5.709 18.158 1.00 93.19 122 ASP A O 1
ATOM 1009 N N . ASN A 1 123 ? -14.173 5.808 20.330 1.00 90.06 123 ASN A N 1
ATOM 1010 C CA . ASN A 1 123 ? -15.435 6.417 20.755 1.00 90.06 123 ASN A CA 1
ATOM 1011 C C . ASN A 1 123 ? -15.335 7.944 20.944 1.00 90.06 123 ASN A C 1
ATOM 1013 O O . ASN A 1 123 ? -16.262 8.550 21.480 1.00 90.06 123 ASN A O 1
ATOM 1017 N N . PHE A 1 124 ? -14.239 8.581 20.513 1.00 72.56 124 PHE A N 1
ATOM 1018 C CA . PHE A 1 124 ? -13.889 9.949 20.911 1.00 72.56 124 PHE A CA 1
ATOM 1019 C C . PHE A 1 124 ? -14.879 11.000 20.398 1.00 72.56 124 PHE A C 1
ATOM 1021 O O . PHE A 1 124 ? -15.188 11.965 21.089 1.00 72.56 124 PHE A O 1
ATOM 1028 N N . SER A 1 125 ? -15.434 10.791 19.204 1.00 62.50 125 SER A N 1
ATOM 1029 C CA . SER A 1 125 ? -16.360 11.747 18.565 1.00 62.50 125 SER A CA 1
ATOM 1030 C C . SER A 1 125 ? -17.769 11.749 19.170 1.00 62.50 125 SER A C 1
ATOM 1032 O O . SER A 1 125 ? -18.611 12.541 18.759 1.00 62.50 125 SER A O 1
ATOM 1034 N N . PHE A 1 126 ? -18.033 10.856 20.127 1.00 58.69 126 PHE A N 1
ATOM 1035 C CA . PHE A 1 126 ? -19.303 10.760 20.848 1.00 58.69 126 PHE A CA 1
ATOM 1036 C C . PHE A 1 126 ? -19.186 11.247 22.296 1.00 58.69 126 PHE A C 1
ATOM 1038 O O . PHE A 1 126 ? -20.127 11.093 23.072 1.00 58.69 126 PHE A O 1
ATOM 1045 N N . LEU A 1 127 ? -18.032 11.799 22.680 1.00 63.09 127 LEU A N 1
ATOM 1046 C CA . LEU A 1 127 ? -17.825 12.325 24.021 1.00 63.09 127 LEU A CA 1
ATOM 1047 C C . LEU A 1 127 ? -18.380 13.747 24.111 1.00 63.09 127 LEU A C 1
ATOM 1049 O O . LEU A 1 127 ? -18.082 14.600 23.278 1.00 63.09 127 LEU A O 1
ATOM 1053 N N . GLU A 1 128 ? -19.175 14.003 25.146 1.00 63.88 128 GLU A N 1
ATOM 1054 C CA . GLU A 1 128 ? -19.682 15.341 25.424 1.00 63.88 128 GLU A CA 1
ATOM 1055 C C . GLU A 1 128 ? -18.552 16.280 25.842 1.00 63.88 128 GLU A C 1
ATOM 1057 O O . GLU A 1 128 ? -17.683 15.928 26.648 1.00 63.88 128 GLU A O 1
ATOM 1062 N N . VAL A 1 129 ? -18.607 17.499 25.321 1.00 70.25 129 VAL A N 1
ATOM 1063 C CA . VAL A 1 129 ? -17.756 18.608 25.736 1.00 70.25 129 VAL A CA 1
ATOM 1064 C C . VAL A 1 129 ? -18.579 19.490 26.675 1.00 70.25 129 VAL A C 1
ATOM 1066 O O . VAL A 1 129 ? -19.769 19.703 26.446 1.00 70.25 129 VAL A O 1
ATOM 1069 N N . ASP A 1 130 ? -17.991 19.932 27.781 1.00 74.38 130 ASP A N 1
ATOM 1070 C CA . ASP A 1 130 ? -18.612 20.908 28.671 1.00 74.38 130 ASP A CA 1
ATOM 1071 C C . ASP A 1 130 ? -18.551 22.327 28.100 1.00 74.38 130 ASP A C 1
ATOM 1073 O O . ASP A 1 130 ? -17.911 22.593 27.080 1.00 74.38 130 ASP A O 1
ATOM 1077 N N . ASP A 1 131 ? -19.220 23.254 28.782 1.00 79.38 131 ASP A N 1
ATOM 1078 C CA . ASP A 1 131 ? -19.311 24.656 28.367 1.00 79.38 131 ASP A CA 1
ATOM 1079 C C . ASP A 1 131 ? -17.937 25.360 28.328 1.00 79.38 131 ASP A C 1
ATOM 1081 O O . ASP A 1 131 ? -17.805 26.431 27.740 1.00 79.38 131 ASP A O 1
ATOM 1085 N N . ASN A 1 132 ? -16.898 24.746 28.911 1.00 76.38 132 ASN A N 1
ATOM 1086 C CA . ASN A 1 132 ? -15.520 25.236 28.916 1.00 76.38 132 ASN A CA 1
ATOM 1087 C C . ASN A 1 132 ? -14.639 24.564 27.849 1.00 76.38 132 ASN A C 1
ATOM 1089 O O . ASN A 1 132 ? -13.427 24.786 27.825 1.00 76.38 132 ASN A O 1
ATOM 1093 N N . GLY A 1 133 ? -15.207 23.728 26.977 1.00 69.50 133 GLY A N 1
ATOM 1094 C CA . GLY A 1 133 ? -14.444 23.020 25.953 1.00 69.50 133 GLY A CA 1
ATOM 1095 C C . GLY A 1 133 ? -13.719 21.766 26.460 1.00 69.50 133 GLY A C 1
ATOM 1096 O O . GLY A 1 133 ? -12.906 21.201 25.727 1.00 69.50 133 GLY A O 1
ATOM 1097 N N . LYS A 1 134 ? -13.982 21.306 27.693 1.00 71.69 134 LYS A N 1
ATOM 1098 C CA . LYS A 1 134 ? -13.357 20.111 28.273 1.00 71.69 134 LYS A CA 1
ATOM 1099 C C . LYS A 1 134 ? -14.233 18.879 28.058 1.00 71.69 134 LYS A C 1
ATOM 1101 O O . LYS A 1 134 ? -15.445 18.900 28.233 1.00 71.69 134 LYS A O 1
ATOM 1106 N N . ILE A 1 135 ? -13.605 17.766 27.698 1.00 68.88 135 ILE A N 1
ATOM 1107 C CA . ILE A 1 135 ? -14.292 16.494 27.455 1.00 68.88 135 ILE A CA 1
ATOM 1108 C C . ILE A 1 135 ? -14.769 15.914 28.792 1.00 68.88 135 ILE A C 1
ATOM 1110 O O . ILE A 1 135 ? -13.946 15.559 29.638 1.00 68.88 135 ILE A O 1
ATOM 1114 N N . LYS A 1 136 ? -16.090 15.796 28.975 1.00 64.31 136 LYS A N 1
ATOM 1115 C CA . LYS A 1 136 ? -16.726 15.378 30.239 1.00 64.31 136 LYS A CA 1
ATOM 1116 C C . LYS A 1 136 ? -16.373 13.948 30.656 1.00 64.31 136 LYS A C 1
ATOM 1118 O O . LYS A 1 136 ? -16.316 13.668 31.845 1.00 64.31 136 LYS A O 1
ATOM 1123 N N . ASN A 1 137 ? -16.096 13.064 29.693 1.00 68.00 137 ASN A N 1
ATOM 1124 C CA . ASN A 1 137 ? -15.929 11.624 29.923 1.00 68.00 137 ASN A CA 1
ATOM 1125 C C . ASN A 1 137 ? -14.625 11.056 29.333 1.00 68.00 137 ASN A C 1
ATOM 1127 O O . ASN A 1 137 ? -14.610 9.932 28.822 1.00 68.00 137 ASN A O 1
ATOM 1131 N N . LEU A 1 138 ? -13.526 11.820 29.388 1.00 70.44 138 LEU A N 1
ATOM 1132 C CA . LEU A 1 138 ? -12.231 11.401 28.833 1.00 70.44 138 LEU A CA 1
ATOM 1133 C C . LEU A 1 138 ? -11.749 10.053 29.404 1.00 70.44 138 LEU A C 1
ATOM 1135 O O . LEU A 1 138 ? -11.204 9.239 28.663 1.00 70.44 138 LEU A O 1
ATOM 1139 N N . ASP A 1 139 ? -12.025 9.764 30.675 1.00 71.00 139 ASP A N 1
ATOM 1140 C CA . ASP A 1 139 ? -11.614 8.509 31.326 1.00 71.00 139 ASP A CA 1
ATOM 1141 C C . ASP A 1 139 ? -12.355 7.271 30.788 1.00 71.00 139 ASP A C 1
ATOM 1143 O O . ASP A 1 139 ? -11.861 6.150 30.888 1.00 71.00 139 ASP A O 1
ATOM 1147 N N . SER A 1 140 ? -13.519 7.467 30.159 1.00 79.88 140 SER A N 1
ATOM 1148 C CA . SER A 1 140 ? -14.285 6.404 29.488 1.00 79.88 140 SER A CA 1
ATOM 1149 C C . SER A 1 140 ? -13.918 6.230 28.009 1.00 79.88 140 SER A C 1
ATOM 1151 O O . SER A 1 140 ? -14.497 5.394 27.307 1.00 79.88 140 SER A O 1
ATOM 1153 N N . SER A 1 141 ? -12.980 7.039 27.509 1.00 87.06 141 SER A N 1
ATOM 1154 C CA . SER A 1 141 ? -12.582 7.025 26.108 1.00 87.06 141 SER A CA 1
ATOM 1155 C C . SER A 1 141 ? -11.568 5.921 25.813 1.00 87.06 141 SER A C 1
ATOM 1157 O O . SER A 1 141 ? -10.629 5.680 26.576 1.00 87.06 141 SER A O 1
ATOM 1159 N N . PHE A 1 142 ? -11.756 5.226 24.696 1.00 92.00 142 PHE A N 1
ATOM 1160 C CA . PHE A 1 142 ? -10.905 4.118 24.275 1.00 92.00 142 PHE A CA 1
ATOM 1161 C C . PHE A 1 142 ? -10.801 4.048 22.751 1.00 92.00 142 PHE A C 1
ATOM 1163 O O . PHE A 1 142 ? -11.674 4.522 22.020 1.00 92.00 142 PHE A O 1
ATOM 1170 N N . SER A 1 143 ? -9.754 3.368 22.297 1.00 94.56 143 SER A N 1
ATOM 1171 C CA . SER A 1 143 ? -9.566 2.953 20.912 1.00 94.56 143 SER A CA 1
ATOM 1172 C C . SER A 1 143 ? -9.495 1.434 20.836 1.00 94.56 143 SER A C 1
ATOM 1174 O O . SER A 1 143 ? -8.791 0.787 21.613 1.00 94.56 143 SER A O 1
ATOM 1176 N N . TYR A 1 144 ? -10.211 0.861 19.881 1.00 96.69 144 TYR A N 1
ATOM 1177 C CA . TYR A 1 144 ? -9.989 -0.491 19.408 1.00 96.69 144 TYR A CA 1
ATOM 1178 C C . TYR A 1 144 ? -8.900 -0.501 18.341 1.00 96.69 144 TYR A C 1
ATOM 1180 O O . TYR A 1 144 ? -8.914 0.322 17.428 1.00 96.69 144 TYR A O 1
ATOM 1188 N N . TYR A 1 145 ? -8.016 -1.487 18.436 1.00 97.31 145 TYR A N 1
ATOM 1189 C CA . TYR A 1 145 ? -7.116 -1.905 17.367 1.00 97.31 145 TYR A CA 1
ATOM 1190 C C . TYR A 1 145 ? -7.516 -3.320 16.974 1.00 97.31 145 TYR A C 1
ATOM 1192 O O . TYR A 1 145 ? -7.442 -4.227 17.801 1.00 97.31 145 TYR A O 1
ATOM 1200 N N . ILE A 1 146 ? -7.996 -3.501 15.747 1.00 97.88 146 ILE A N 1
ATOM 1201 C CA . ILE A 1 146 ? -8.636 -4.736 15.289 1.00 97.88 146 ILE A CA 1
ATOM 1202 C C . ILE A 1 146 ? -7.842 -5.274 14.106 1.00 97.88 146 ILE A C 1
ATOM 1204 O O . ILE A 1 146 ? -7.870 -4.699 13.020 1.00 97.88 146 ILE A O 1
ATOM 1208 N N . TYR A 1 147 ? -7.152 -6.391 14.303 1.00 97.81 147 TYR A N 1
ATOM 1209 C CA . TYR A 1 147 ? -6.443 -7.083 13.235 1.00 97.81 147 TYR A CA 1
ATOM 1210 C C . TYR A 1 147 ? -7.427 -7.951 12.443 1.00 97.81 147 TYR A C 1
ATOM 1212 O O . TYR A 1 147 ? -8.055 -8.865 12.983 1.00 97.81 147 TYR A O 1
ATOM 1220 N N . VAL A 1 148 ? -7.553 -7.655 11.151 1.00 97.94 148 VAL A N 1
ATOM 1221 C CA . VAL A 1 148 ? -8.411 -8.354 10.195 1.00 97.94 148 VAL A CA 1
ATOM 1222 C C . VAL A 1 148 ? -7.548 -9.013 9.123 1.00 97.94 148 VAL A C 1
ATOM 1224 O O . VAL A 1 148 ? -6.655 -8.380 8.564 1.00 97.94 148 VAL A O 1
ATOM 1227 N N . ARG A 1 149 ? -7.852 -10.268 8.784 1.00 97.19 149 ARG A N 1
ATOM 1228 C CA . ARG A 1 149 ? -7.233 -11.010 7.682 1.00 97.19 149 ARG A CA 1
ATOM 1229 C C . ARG A 1 149 ? -8.312 -11.582 6.771 1.00 97.19 149 ARG A C 1
ATOM 1231 O O . ARG A 1 149 ? -9.139 -12.376 7.213 1.00 97.19 149 ARG A O 1
ATOM 1238 N N . LYS A 1 150 ? -8.310 -11.165 5.505 1.00 96.50 150 LYS A N 1
ATOM 1239 C CA . LYS A 1 150 ? -9.297 -11.535 4.473 1.00 96.50 150 LYS A CA 1
ATOM 1240 C C . LYS A 1 150 ? -10.740 -11.420 4.983 1.00 96.50 150 LYS A C 1
ATOM 1242 O O . LYS A 1 150 ? -11.541 -12.344 4.869 1.00 96.50 150 LYS A O 1
ATOM 1247 N N . GLY A 1 151 ? -11.040 -10.296 5.634 1.00 97.62 151 GLY A N 1
ATOM 1248 C CA . GLY A 1 151 ? -12.342 -9.988 6.229 1.00 97.62 151 GLY A CA 1
ATOM 1249 C C . GLY A 1 151 ? -12.630 -10.635 7.589 1.00 97.62 151 GLY A C 1
ATOM 1250 O O . GLY A 1 151 ? -13.614 -10.256 8.221 1.00 97.62 151 GLY A O 1
ATOM 1251 N N . PHE A 1 152 ? -11.800 -11.561 8.075 1.00 98.56 152 PHE A N 1
ATOM 1252 C CA . PHE A 1 152 ? -11.970 -12.204 9.380 1.00 98.56 152 PHE A CA 1
ATOM 1253 C C . PHE A 1 152 ? -11.167 -11.496 10.468 1.00 98.56 152 PHE A C 1
ATOM 1255 O O . PHE A 1 152 ? -9.957 -11.312 10.328 1.00 98.56 152 PHE A O 1
ATOM 1262 N N . VAL A 1 153 ? -11.813 -11.153 11.577 1.00 98.50 153 VAL A N 1
ATOM 1263 C CA . VAL A 1 153 ? -11.146 -10.634 12.774 1.00 98.50 153 VAL A CA 1
ATOM 1264 C C . VAL A 1 153 ? -10.295 -11.744 13.381 1.00 98.50 153 VAL A C 1
ATOM 1266 O O . VAL A 1 153 ? -10.798 -12.810 13.713 1.00 98.50 153 VAL A O 1
ATOM 1269 N N . GLN A 1 154 ? -8.996 -11.492 13.501 1.00 98.06 154 GLN A N 1
ATOM 1270 C CA . GLN A 1 154 ? -8.040 -12.429 14.093 1.00 98.06 154 GLN A CA 1
ATOM 1271 C C . GLN A 1 154 ? -7.838 -12.141 15.581 1.00 98.06 154 GLN A C 1
ATOM 1273 O O . GLN A 1 154 ? -7.723 -13.053 16.393 1.00 98.06 154 GLN A O 1
ATOM 1278 N N . ASN A 1 155 ? -7.756 -10.857 15.933 1.00 97.38 155 ASN A N 1
ATOM 1279 C CA . ASN A 1 155 ? -7.561 -10.388 17.298 1.00 97.38 155 ASN A CA 1
ATOM 1280 C C . ASN A 1 155 ? -7.969 -8.911 17.395 1.00 97.38 155 ASN A C 1
ATOM 1282 O O . ASN A 1 155 ? -7.966 -8.193 16.393 1.00 97.38 155 ASN A O 1
ATOM 1286 N N . TYR A 1 156 ? -8.261 -8.434 18.600 1.00 97.62 156 TYR A N 1
ATOM 1287 C CA . TYR A 1 156 ? -8.412 -7.012 18.877 1.00 97.62 156 TYR A CA 1
ATOM 1288 C C . TYR A 1 156 ? -7.961 -6.657 20.295 1.00 97.62 156 TYR A C 1
ATOM 1290 O O . TYR A 1 156 ? -8.027 -7.481 21.207 1.00 97.62 156 TYR A O 1
ATOM 1298 N N . GLU A 1 157 ? -7.558 -5.403 20.474 1.00 97.56 157 GLU A N 1
ATOM 1299 C CA . GLU A 1 157 ? -7.265 -4.792 21.771 1.00 97.56 157 GLU A CA 1
ATOM 1300 C C . GLU A 1 157 ? -8.128 -3.551 21.963 1.00 97.56 157 GLU A C 1
ATOM 1302 O O . GLU A 1 157 ? -8.225 -2.718 21.063 1.00 97.56 157 GLU A O 1
ATOM 1307 N N . LYS A 1 158 ? -8.733 -3.418 23.146 1.00 96.06 158 LYS A N 1
ATOM 1308 C CA . LYS A 1 158 ? -9.415 -2.199 23.586 1.00 96.06 158 LYS A CA 1
ATOM 1309 C C . LYS A 1 158 ? -8.492 -1.455 24.539 1.00 96.06 158 LYS A C 1
ATOM 1311 O O . LYS A 1 158 ? -8.226 -1.947 25.631 1.00 96.06 158 LYS A O 1
ATOM 1316 N N . ILE A 1 159 ? -8.025 -0.281 24.137 1.00 94.44 159 ILE A N 1
ATOM 1317 C CA . ILE A 1 159 ? -7.017 0.477 24.877 1.00 94.44 159 ILE A CA 1
ATOM 1318 C C . ILE A 1 159 ? -7.619 1.821 25.291 1.00 94.44 159 ILE A C 1
ATOM 1320 O O . ILE A 1 159 ? -8.044 2.578 24.415 1.00 94.44 159 ILE A O 1
ATOM 1324 N N . PRO A 1 160 ? -7.665 2.160 26.589 1.00 91.75 160 PRO A N 1
ATOM 1325 C CA . PRO A 1 160 ? -8.081 3.490 27.017 1.00 91.75 160 PRO A CA 1
ATOM 1326 C C . PRO A 1 160 ? -7.165 4.579 26.437 1.00 91.75 160 PRO A C 1
ATOM 1328 O O . PRO A 1 160 ? -5.941 4.430 26.426 1.00 91.75 160 PRO A O 1
ATOM 1331 N N . ILE A 1 161 ? -7.727 5.701 25.982 1.00 87.50 161 ILE A N 1
ATOM 1332 C CA . ILE A 1 161 ? -6.951 6.740 25.273 1.00 87.50 161 ILE A CA 1
ATOM 1333 C C . ILE A 1 161 ? -5.859 7.346 26.166 1.00 87.50 161 ILE A C 1
ATOM 1335 O O . ILE A 1 161 ? -4.760 7.638 25.692 1.00 87.50 161 ILE A O 1
ATOM 1339 N N . PHE A 1 162 ? -6.103 7.478 27.473 1.00 83.75 162 PHE A N 1
ATOM 1340 C CA . PHE A 1 162 ? -5.092 7.987 28.404 1.00 83.75 162 PHE A CA 1
ATOM 1341 C C . PHE A 1 162 ? -3.844 7.082 28.481 1.00 83.75 162 PHE A C 1
ATOM 1343 O O . PHE A 1 162 ? -2.742 7.575 28.721 1.00 83.75 162 PHE A O 1
ATOM 1350 N N . GLU A 1 163 ? -3.976 5.772 28.234 1.00 87.88 163 GLU A N 1
ATOM 1351 C CA . GLU A 1 163 ? -2.835 4.846 28.182 1.00 87.88 163 GLU A CA 1
ATOM 1352 C C . GLU A 1 163 ? -2.020 4.994 26.895 1.00 87.88 163 GLU A C 1
ATOM 1354 O O . GLU A 1 163 ? -0.797 4.820 26.906 1.00 87.88 163 GLU A O 1
ATOM 1359 N N . LEU A 1 164 ? -2.683 5.343 25.788 1.00 86.50 164 LEU A N 1
ATOM 1360 C CA . LEU A 1 164 ? -2.014 5.680 24.531 1.00 86.50 164 LEU A CA 1
ATOM 1361 C C . LEU A 1 164 ? -1.206 6.976 24.679 1.00 86.50 164 LEU A C 1
ATOM 1363 O O . LEU A 1 164 ? -0.070 7.045 24.211 1.00 86.50 164 LEU A O 1
ATOM 1367 N N . ALA A 1 165 ? -1.759 7.973 25.377 1.00 83.06 165 ALA A N 1
ATOM 1368 C CA . ALA A 1 165 ? -1.107 9.262 25.611 1.00 83.06 165 ALA A CA 1
ATOM 1369 C C . ALA A 1 165 ? 0.069 9.178 26.602 1.00 83.06 165 ALA A C 1
ATOM 1371 O O . ALA A 1 165 ? 1.062 9.897 26.461 1.00 83.06 165 ALA A O 1
ATOM 1372 N N . ASN A 1 166 ? -0.017 8.300 27.605 1.00 84.62 166 ASN A N 1
ATOM 1373 C CA . ASN A 1 166 ? 1.028 8.161 28.612 1.00 84.62 166 ASN A CA 1
ATOM 1374 C C . ASN A 1 166 ? 2.200 7.306 28.096 1.00 84.62 166 ASN A C 1
ATOM 1376 O O . ASN A 1 166 ? 2.162 6.072 28.116 1.00 84.62 166 ASN A O 1
ATOM 1380 N N . LYS A 1 167 ? 3.277 7.975 27.670 1.00 83.75 167 LYS A N 1
ATOM 1381 C CA . LYS A 1 167 ? 4.516 7.324 27.207 1.00 83.75 167 LYS A CA 1
ATOM 1382 C C . LYS A 1 167 ? 5.266 6.568 28.309 1.00 83.75 167 LYS A C 1
ATOM 1384 O O . LYS A 1 167 ? 6.005 5.648 27.987 1.00 83.75 167 LYS A O 1
ATOM 1389 N N . ASN A 1 168 ? 5.056 6.928 29.575 1.00 86.00 168 ASN A N 1
ATOM 1390 C CA . ASN A 1 168 ? 5.753 6.331 30.716 1.00 86.00 168 ASN A CA 1
ATOM 1391 C C . ASN A 1 168 ? 5.010 5.123 31.301 1.00 86.00 168 ASN A C 1
ATOM 1393 O O . ASN A 1 168 ? 5.571 4.402 32.121 1.00 86.00 168 ASN A O 1
ATOM 1397 N N . LYS A 1 169 ? 3.745 4.902 30.917 1.00 86.19 169 LYS A N 1
ATOM 1398 C CA . LYS A 1 169 ? 2.979 3.744 31.380 1.00 86.19 169 LYS A CA 1
ATOM 1399 C C . LYS A 1 169 ? 3.416 2.507 30.604 1.00 86.19 169 LYS A C 1
ATOM 1401 O O . LYS A 1 169 ? 3.264 2.453 29.379 1.00 86.19 169 LYS A O 1
ATOM 1406 N N . GLU A 1 170 ? 3.910 1.512 31.332 1.00 89.31 170 GLU A N 1
ATOM 1407 C CA . GLU A 1 170 ? 4.167 0.187 30.784 1.00 89.31 170 GLU A CA 1
ATOM 1408 C C . GLU A 1 170 ? 2.854 -0.413 30.267 1.00 89.31 170 GLU A C 1
ATOM 1410 O O . GLU A 1 170 ? 1.838 -0.453 30.964 1.00 89.31 170 GLU A O 1
ATOM 1415 N N . LYS A 1 171 ? 2.863 -0.816 28.998 1.00 90.81 171 LYS A N 1
ATOM 1416 C CA . LYS A 1 171 ? 1.707 -1.415 28.324 1.00 90.81 171 LYS A CA 1
ATOM 1417 C C . LYS A 1 171 ? 1.810 -2.928 28.424 1.00 90.81 171 LYS A C 1
ATOM 1419 O O . LYS A 1 171 ? 2.917 -3.457 28.369 1.00 90.81 171 LYS A O 1
ATOM 1424 N N . SER A 1 172 ? 0.674 -3.621 28.507 1.00 94.06 172 SER A N 1
ATOM 1425 C CA . SER A 1 172 ? 0.674 -5.089 28.507 1.00 94.06 172 SER A CA 1
ATOM 1426 C C . SER A 1 172 ? 1.373 -5.639 27.248 1.00 94.06 172 SER A C 1
ATOM 1428 O O . SER A 1 172 ? 1.304 -4.990 26.198 1.00 94.06 172 SER A O 1
ATOM 1430 N N . PRO A 1 173 ? 1.999 -6.831 27.290 1.00 94.81 173 PRO A N 1
ATOM 1431 C CA . PRO A 1 173 ? 2.638 -7.423 26.112 1.00 94.81 173 PRO A CA 1
ATOM 1432 C C . PRO A 1 173 ? 1.704 -7.521 24.896 1.00 94.81 173 PRO A C 1
ATOM 1434 O O . PRO A 1 173 ? 2.104 -7.193 23.782 1.00 94.81 173 PRO A O 1
ATOM 1437 N N . ARG A 1 174 ? 0.430 -7.874 25.114 1.00 94.81 174 ARG A N 1
ATOM 1438 C CA . ARG A 1 174 ? -0.591 -7.960 24.056 1.00 94.81 174 ARG A CA 1
ATOM 1439 C C . ARG A 1 174 ? -0.901 -6.593 23.441 1.00 94.81 174 ARG A C 1
ATOM 1441 O O . ARG A 1 174 ? -0.995 -6.456 22.223 1.00 94.81 174 ARG A O 1
ATOM 1448 N N . THR A 1 175 ? -0.997 -5.564 24.280 1.00 95.31 175 THR A N 1
ATOM 1449 C CA . THR A 1 175 ? -1.185 -4.177 23.846 1.00 95.31 175 THR A CA 1
ATOM 1450 C C . THR A 1 175 ? 0.019 -3.683 23.042 1.00 95.31 175 THR A C 1
ATOM 1452 O O . THR A 1 175 ? -0.153 -3.090 21.980 1.00 95.31 175 THR A O 1
ATOM 1455 N N . GLN A 1 176 ? 1.243 -3.949 23.509 1.00 95.38 176 GLN A N 1
ATOM 1456 C CA . GLN A 1 176 ? 2.467 -3.594 22.783 1.00 95.38 176 GLN A CA 1
ATOM 1457 C C . GLN A 1 176 ? 2.533 -4.289 21.421 1.00 95.38 176 GLN A C 1
ATOM 1459 O O . GLN A 1 176 ? 2.846 -3.647 20.419 1.00 95.38 176 GLN A O 1
ATOM 1464 N N . GLU A 1 177 ? 2.190 -5.575 21.368 1.00 96.12 177 GLU A N 1
ATOM 1465 C CA . GLU A 1 177 ? 2.155 -6.350 20.131 1.00 96.12 177 GLU A CA 1
ATOM 1466 C C . GLU A 1 177 ? 1.162 -5.767 19.119 1.00 96.12 177 GLU A C 1
ATOM 1468 O O . GLU A 1 177 ? 1.519 -5.582 17.954 1.00 96.12 177 GLU A O 1
ATOM 1473 N N . MET A 1 178 ? -0.052 -5.420 19.556 1.00 97.25 178 MET A N 1
ATOM 1474 C CA . MET A 1 178 ? -1.073 -4.849 18.677 1.00 97.25 178 MET A CA 1
ATOM 1475 C C . MET A 1 178 ? -0.688 -3.454 18.163 1.00 97.25 178 MET A C 1
ATOM 1477 O O . MET A 1 178 ? -0.847 -3.163 16.978 1.00 97.25 178 MET A O 1
ATOM 1481 N N . LEU A 1 179 ? -0.114 -2.601 19.019 1.00 95.75 179 LEU A N 1
ATOM 1482 C CA . LEU A 1 179 ? 0.400 -1.292 18.602 1.00 95.75 179 LEU A CA 1
ATOM 1483 C C . LEU A 1 179 ? 1.573 -1.428 17.622 1.00 95.75 179 LEU A C 1
ATOM 1485 O O . LEU A 1 179 ? 1.655 -0.690 16.642 1.00 95.75 179 LEU A O 1
ATOM 1489 N N . SER A 1 180 ? 2.459 -2.398 17.858 1.00 96.25 180 SER A N 1
ATOM 1490 C CA . SER A 1 180 ? 3.580 -2.712 16.973 1.00 96.25 180 SER A CA 1
ATOM 1491 C C . SER A 1 180 ? 3.099 -3.220 15.608 1.00 96.25 180 SER A C 1
ATOM 1493 O O . SER A 1 180 ? 3.603 -2.781 14.574 1.00 96.25 180 SER A O 1
ATOM 1495 N N . LEU A 1 181 ? 2.081 -4.089 15.587 1.00 97.19 181 LEU A N 1
ATOM 1496 C CA . LEU A 1 181 ? 1.432 -4.557 14.360 1.00 97.19 181 LEU A CA 1
ATOM 1497 C C . LEU A 1 181 ? 0.809 -3.398 13.578 1.00 97.19 181 LEU A C 1
ATOM 1499 O O . LEU A 1 181 ? 1.052 -3.280 12.379 1.00 97.19 181 LEU A O 1
ATOM 1503 N N . ASN A 1 182 ? 0.072 -2.517 14.257 1.00 95.62 182 ASN A N 1
ATOM 1504 C CA . ASN A 1 182 ? -0.511 -1.329 13.638 1.00 95.62 182 ASN A CA 1
ATOM 1505 C C . ASN A 1 182 ? 0.561 -0.418 13.025 1.00 95.62 182 ASN A C 1
ATOM 1507 O O . ASN A 1 182 ? 0.437 0.016 11.884 1.00 95.62 182 ASN A O 1
ATOM 1511 N N . GLN A 1 183 ? 1.656 -0.173 13.750 1.00 94.62 183 GLN A N 1
ATOM 1512 C CA . GLN A 1 183 ? 2.749 0.664 13.259 1.00 94.62 183 GLN A CA 1
ATOM 1513 C C . GLN A 1 183 ? 3.421 0.067 12.016 1.00 94.62 183 GLN A C 1
ATOM 1515 O O . GLN A 1 183 ? 3.729 0.805 11.078 1.00 94.62 183 GLN A O 1
ATOM 1520 N N . ARG A 1 184 ? 3.635 -1.257 11.981 1.00 96.00 184 ARG A N 1
ATOM 1521 C CA . ARG A 1 184 ? 4.149 -1.947 10.788 1.00 96.00 184 ARG A CA 1
ATOM 1522 C C . ARG A 1 184 ? 3.168 -1.869 9.624 1.00 96.00 184 ARG A C 1
ATOM 1524 O O . ARG A 1 184 ? 3.603 -1.607 8.509 1.00 96.00 184 ARG A O 1
ATOM 1531 N N . TYR A 1 185 ? 1.873 -2.054 9.878 1.00 94.94 185 TYR A N 1
ATOM 1532 C CA . TYR A 1 185 ? 0.819 -1.941 8.867 1.00 94.94 185 TYR A CA 1
ATOM 1533 C C . TYR A 1 185 ? 0.819 -0.554 8.214 1.00 94.94 185 TYR A C 1
ATOM 1535 O O . TYR A 1 185 ? 0.999 -0.456 6.999 1.00 94.94 185 TYR A O 1
ATOM 1543 N N . ILE A 1 186 ? 0.745 0.508 9.022 1.00 92.75 186 ILE A N 1
ATOM 1544 C CA . ILE A 1 186 ? 0.809 1.899 8.553 1.00 92.75 186 ILE A CA 1
ATOM 1545 C C . ILE A 1 186 ? 2.102 2.139 7.771 1.00 92.75 186 ILE A C 1
ATOM 1547 O O . ILE A 1 186 ? 2.083 2.624 6.643 1.00 92.75 186 ILE A O 1
ATOM 1551 N N . SER A 1 187 ? 3.244 1.769 8.357 1.00 93.69 187 SER A N 1
ATOM 1552 C CA . SER A 1 187 ? 4.559 1.946 7.741 1.00 93.69 187 SER A CA 1
ATOM 1553 C C . SER A 1 187 ? 4.669 1.254 6.382 1.00 93.69 187 SER A C 1
ATOM 1555 O O . SER A 1 187 ? 5.262 1.809 5.461 1.00 93.69 187 SER A O 1
ATOM 1557 N N . TYR A 1 188 ? 4.149 0.034 6.264 1.00 94.25 188 TYR A N 1
ATOM 1558 C CA . TYR A 1 188 ? 4.206 -0.754 5.040 1.00 94.25 188 TYR A CA 1
ATOM 1559 C C . TYR A 1 188 ? 3.407 -0.078 3.926 1.00 94.25 188 TYR A C 1
ATOM 1561 O O . TYR A 1 188 ? 3.958 0.216 2.868 1.00 94.25 188 TYR A O 1
ATOM 1569 N N . TYR A 1 189 ? 2.137 0.253 4.175 1.00 90.94 189 TYR A N 1
ATOM 1570 C CA . TYR A 1 189 ? 1.285 0.874 3.157 1.00 90.94 189 TYR A CA 1
ATOM 1571 C C . TYR A 1 189 ? 1.706 2.304 2.815 1.00 90.94 189 TYR A C 1
ATOM 1573 O O . TYR A 1 189 ? 1.631 2.686 1.649 1.00 90.94 189 TYR A O 1
ATOM 1581 N N . PHE A 1 190 ? 2.247 3.054 3.779 1.00 90.00 190 PHE A N 1
ATOM 1582 C CA . PHE A 1 190 ? 2.815 4.381 3.534 1.00 90.00 190 PHE A CA 1
ATOM 1583 C C . PHE A 1 190 ? 3.988 4.350 2.539 1.00 90.00 190 PHE A C 1
ATOM 1585 O O . PHE A 1 190 ? 4.223 5.317 1.819 1.00 90.00 190 PHE A O 1
ATOM 1592 N N . ARG A 1 191 ? 4.737 3.241 2.481 1.00 92.50 191 ARG A N 1
ATOM 1593 C CA . ARG A 1 191 ? 5.904 3.080 1.597 1.00 92.50 191 ARG A CA 1
ATOM 1594 C C . ARG A 1 191 ? 5.632 2.258 0.343 1.00 92.50 191 ARG A C 1
ATOM 1596 O O . ARG A 1 191 ? 6.467 2.269 -0.560 1.00 92.50 191 ARG A O 1
ATOM 1603 N N . LEU A 1 192 ? 4.477 1.597 0.262 1.00 90.50 192 LEU A N 1
ATOM 1604 C CA . LEU A 1 192 ? 4.144 0.641 -0.795 1.00 90.50 192 LEU A CA 1
ATOM 1605 C C . LEU A 1 192 ? 4.112 1.253 -2.203 1.00 90.50 192 LEU A C 1
ATOM 1607 O O . LEU A 1 192 ? 4.375 0.547 -3.171 1.00 90.50 192 LEU A O 1
ATOM 1611 N N . GLN A 1 193 ? 3.813 2.549 -2.317 1.00 86.69 193 GLN A N 1
ATOM 1612 C CA . GLN A 1 193 ? 3.706 3.274 -3.593 1.00 86.69 193 GLN A CA 1
ATOM 1613 C C . GLN A 1 193 ? 5.011 3.977 -4.016 1.00 86.69 193 GLN A C 1
ATOM 1615 O O . GLN A 1 193 ? 4.988 4.948 -4.772 1.00 86.69 193 GLN A O 1
ATOM 1620 N N . SER A 1 194 ? 6.157 3.533 -3.495 1.00 84.88 194 SER A N 1
ATOM 1621 C CA . SER A 1 194 ? 7.459 4.048 -3.932 1.00 84.88 194 SER A CA 1
ATOM 1622 C C . SER A 1 194 ? 7.841 3.421 -5.276 1.00 84.88 194 SER A C 1
ATOM 1624 O O . SER A 1 194 ? 7.677 2.218 -5.462 1.00 84.88 194 SER A O 1
ATOM 1626 N N . ASN A 1 195 ? 8.368 4.226 -6.202 1.00 90.88 195 ASN A N 1
ATOM 1627 C CA . ASN A 1 195 ? 8.884 3.716 -7.474 1.00 90.88 195 ASN A CA 1
ATOM 1628 C C . ASN A 1 195 ? 10.202 2.982 -7.261 1.00 90.88 195 ASN A C 1
ATOM 1630 O O . ASN A 1 195 ? 11.034 3.473 -6.511 1.00 90.88 195 ASN A O 1
ATOM 1634 N N . ASP A 1 196 ? 10.416 1.897 -7.993 1.00 96.81 196 ASP A N 1
ATOM 1635 C CA . ASP A 1 196 ? 11.697 1.194 -7.999 1.00 96.81 196 ASP A CA 1
ATOM 1636 C C . ASP A 1 196 ? 12.732 1.912 -8.878 1.00 96.81 196 ASP A C 1
ATOM 1638 O O . ASP A 1 196 ? 12.372 2.628 -9.817 1.00 96.81 196 ASP A O 1
ATOM 1642 N N . SER A 1 197 ? 14.019 1.670 -8.624 1.00 97.38 197 SER A N 1
ATOM 1643 C CA . SER A 1 197 ? 15.113 2.127 -9.493 1.00 97.38 197 SER A CA 1
ATOM 1644 C C . SER A 1 197 ? 15.356 1.128 -10.623 1.00 97.38 197 SER A C 1
ATOM 1646 O O . SER A 1 197 ? 15.296 -0.082 -10.420 1.00 97.38 197 SER A O 1
ATOM 1648 N N . ILE A 1 198 ? 15.683 1.607 -11.821 1.00 98.00 198 ILE A N 1
ATOM 1649 C CA . ILE A 1 198 ? 16.055 0.760 -12.960 1.00 98.00 198 ILE A CA 1
ATOM 1650 C C . ILE A 1 198 ? 17.245 1.337 -13.719 1.00 98.00 198 ILE A C 1
ATOM 1652 O O . ILE A 1 198 ? 17.235 2.496 -14.121 1.00 98.00 198 ILE A O 1
ATOM 1656 N N . TYR A 1 199 ? 18.248 0.502 -13.973 1.00 97.69 199 TYR A N 1
ATOM 1657 C CA . TYR A 1 199 ? 19.350 0.801 -14.877 1.00 97.69 199 TYR A CA 1
ATOM 1658 C C . TYR A 1 199 ? 19.027 0.273 -16.271 1.00 97.69 199 TYR A C 1
ATOM 1660 O O . TYR A 1 199 ? 18.881 -0.933 -16.490 1.00 97.69 199 TYR A O 1
ATOM 1668 N N . TYR A 1 200 ? 18.908 1.185 -17.230 1.00 97.06 200 TYR A N 1
ATOM 1669 C CA . TYR A 1 200 ? 18.649 0.850 -18.623 1.00 97.06 200 TYR A CA 1
ATOM 1670 C C . TYR A 1 200 ? 19.325 1.854 -19.553 1.00 97.06 200 TYR A C 1
ATOM 1672 O O . TYR A 1 200 ? 19.299 3.052 -19.289 1.00 97.06 200 TYR A O 1
ATOM 1680 N N . LYS A 1 201 ? 19.949 1.365 -20.636 1.00 94.25 201 LYS A N 1
ATOM 1681 C CA . LYS A 1 201 ? 20.725 2.177 -21.596 1.00 94.25 201 LYS A CA 1
ATOM 1682 C C . LYS A 1 201 ? 21.801 3.050 -20.925 1.00 94.25 201 LYS A C 1
ATOM 1684 O O . LYS A 1 201 ? 22.002 4.197 -21.307 1.00 94.25 201 LYS A O 1
ATOM 1689 N N . ASN A 1 202 ? 22.507 2.483 -19.940 1.00 93.38 202 ASN A N 1
ATOM 1690 C CA . ASN A 1 202 ? 23.540 3.158 -19.137 1.00 93.38 202 ASN A CA 1
ATOM 1691 C C . ASN A 1 202 ? 23.034 4.375 -18.346 1.00 93.38 202 ASN A C 1
ATOM 1693 O O . ASN A 1 202 ? 23.815 5.261 -18.008 1.00 93.38 202 ASN A O 1
ATOM 1697 N N . GLN A 1 203 ? 21.738 4.413 -18.041 1.00 96.06 203 GLN A N 1
ATOM 1698 C CA . GLN A 1 203 ? 21.120 5.483 -17.277 1.00 96.06 203 GLN A CA 1
ATOM 1699 C C . GLN A 1 203 ? 20.225 4.904 -16.180 1.00 96.06 203 GLN A C 1
ATOM 1701 O O . GLN A 1 203 ? 19.526 3.912 -16.396 1.00 96.06 203 GLN A O 1
ATOM 1706 N N . GLU A 1 204 ? 20.254 5.527 -15.003 1.00 96.94 204 GLU A N 1
ATOM 1707 C CA . GLU A 1 204 ? 19.316 5.232 -13.921 1.00 96.94 204 GLU A CA 1
ATOM 1708 C C . GLU A 1 204 ? 18.002 5.982 -14.146 1.00 96.94 204 GLU A C 1
ATOM 1710 O O . GLU A 1 204 ? 17.994 7.178 -14.446 1.00 96.94 204 GLU A O 1
ATOM 1715 N N . GLY A 1 205 ? 16.889 5.279 -13.992 1.00 96.69 205 GLY A N 1
ATOM 1716 C CA . GLY A 1 205 ? 15.546 5.835 -14.017 1.00 96.69 205 GLY A CA 1
ATOM 1717 C C . GLY A 1 205 ? 14.659 5.209 -12.949 1.00 96.69 205 GLY A C 1
ATOM 1718 O O . GLY A 1 205 ? 15.090 4.370 -12.160 1.00 96.69 205 GLY A O 1
ATOM 1719 N N . ARG A 1 206 ? 13.391 5.610 -12.950 1.00 96.31 206 ARG A N 1
ATOM 1720 C CA . ARG A 1 206 ? 12.335 5.049 -12.105 1.00 96.31 206 ARG A CA 1
ATOM 1721 C C . ARG A 1 206 ? 11.474 4.097 -12.909 1.00 96.31 206 ARG A C 1
ATOM 1723 O O . ARG A 1 206 ? 11.018 4.462 -13.990 1.00 96.31 206 ARG A O 1
ATOM 1730 N N . LEU A 1 207 ? 11.244 2.900 -12.386 1.00 96.56 207 LEU A N 1
ATOM 1731 C CA . LEU A 1 207 ? 10.349 1.914 -12.974 1.00 96.56 207 LEU A CA 1
ATOM 1732 C C . LEU A 1 207 ? 8.973 2.021 -12.319 1.00 96.56 207 LEU A C 1
ATOM 1734 O O . LEU A 1 207 ? 8.807 1.728 -11.135 1.00 96.56 207 LEU A O 1
ATOM 1738 N N . THR A 1 208 ? 7.978 2.397 -13.113 1.00 92.31 208 THR A N 1
ATOM 1739 C CA . THR A 1 208 ? 6.609 2.614 -12.646 1.00 92.31 208 THR A CA 1
ATOM 1740 C C . THR A 1 208 ? 5.639 1.738 -13.426 1.00 92.31 208 THR A C 1
ATOM 1742 O O . THR A 1 208 ? 5.638 1.711 -14.658 1.00 92.31 208 THR A O 1
ATOM 1745 N N . ARG A 1 209 ? 4.756 1.050 -12.707 1.00 90.38 209 ARG A N 1
ATOM 1746 C CA . ARG A 1 209 ? 3.561 0.400 -13.264 1.00 90.38 209 ARG A CA 1
ATOM 1747 C C . ARG A 1 209 ? 2.307 1.169 -12.856 1.00 90.38 209 ARG A C 1
ATOM 1749 O O . ARG A 1 209 ? 2.377 2.037 -11.990 1.00 90.38 209 ARG A O 1
ATOM 1756 N N . LYS A 1 210 ? 1.162 0.852 -13.456 1.00 84.88 210 LYS A N 1
ATOM 1757 C CA . LYS A 1 210 ? -0.098 1.576 -13.224 1.00 84.88 210 LYS A CA 1
ATOM 1758 C C . LYS A 1 210 ? -0.508 1.610 -11.748 1.00 84.88 210 LYS A C 1
ATOM 1760 O O . LYS A 1 210 ? -0.993 2.625 -11.261 1.00 84.88 210 LYS A O 1
ATOM 1765 N N . GLU A 1 211 ? -0.282 0.512 -11.036 1.00 81.00 211 GLU A N 1
ATOM 1766 C CA . GLU A 1 211 ? -0.617 0.351 -9.621 1.00 81.00 211 GLU A CA 1
ATOM 1767 C C . GLU A 1 211 ? 0.313 1.154 -8.694 1.00 81.00 211 GLU A C 1
ATOM 1769 O O . GLU A 1 211 ? -0.008 1.346 -7.525 1.00 81.00 211 GLU A O 1
ATOM 1774 N N . GLY A 1 212 ? 1.468 1.611 -9.195 1.00 84.31 212 GLY A N 1
ATOM 1775 C CA . GLY A 1 212 ? 2.451 2.398 -8.444 1.00 84.31 212 GLY A CA 1
ATOM 1776 C C . GLY A 1 212 ? 3.288 1.617 -7.426 1.00 84.31 212 GLY A C 1
ATOM 1777 O O . GLY A 1 212 ? 4.149 2.205 -6.785 1.00 84.31 212 GLY A O 1
ATOM 1778 N N . THR A 1 213 ? 3.060 0.314 -7.263 1.00 90.44 213 THR A N 1
ATOM 1779 C CA . THR A 1 213 ? 3.825 -0.533 -6.334 1.00 90.44 213 THR A CA 1
ATOM 1780 C C . THR A 1 213 ? 4.984 -1.255 -7.031 1.00 90.44 213 THR A C 1
ATOM 1782 O O . THR A 1 213 ? 4.963 -1.432 -8.254 1.00 90.44 213 THR A O 1
ATOM 1785 N N . SER A 1 214 ? 5.971 -1.722 -6.256 1.00 95.31 214 SER A N 1
ATOM 1786 C CA . SER A 1 214 ? 7.144 -2.440 -6.782 1.00 95.31 214 SER A CA 1
ATOM 1787 C C . SER A 1 214 ? 6.750 -3.673 -7.618 1.00 95.31 214 SER A C 1
ATOM 1789 O O . SER A 1 214 ? 5.919 -4.476 -7.172 1.00 95.31 214 SER A O 1
ATOM 1791 N N . PRO A 1 215 ? 7.360 -3.897 -8.802 1.00 95.94 215 PRO A N 1
ATOM 1792 C CA . PRO A 1 215 ? 7.048 -5.044 -9.648 1.00 95.94 215 PRO A CA 1
ATOM 1793 C C . PRO A 1 215 ? 7.396 -6.408 -9.047 1.00 95.94 215 PRO A C 1
ATOM 1795 O O . PRO A 1 215 ? 6.878 -7.415 -9.530 1.00 95.94 215 PRO A O 1
ATOM 1798 N N . ILE A 1 216 ? 8.211 -6.480 -7.988 1.00 96.62 216 ILE A N 1
ATOM 1799 C CA . ILE A 1 216 ? 8.491 -7.755 -7.307 1.00 96.62 216 ILE A CA 1
ATOM 1800 C C . ILE A 1 216 ? 7.219 -8.380 -6.723 1.00 96.62 216 ILE A C 1
ATOM 1802 O O . ILE A 1 216 ? 7.117 -9.599 -6.642 1.00 96.62 216 ILE A O 1
ATOM 1806 N N . LEU A 1 217 ? 6.211 -7.569 -6.383 1.00 95.38 217 LEU A N 1
ATOM 1807 C CA . LEU A 1 217 ? 4.936 -8.051 -5.846 1.00 95.38 217 LEU A CA 1
ATOM 1808 C C . LEU A 1 217 ? 4.152 -8.909 -6.851 1.00 95.38 217 LEU A C 1
ATOM 1810 O O . LEU A 1 217 ? 3.367 -9.762 -6.437 1.00 95.38 217 LEU A O 1
ATOM 1814 N N . SER A 1 218 ? 4.439 -8.788 -8.152 1.00 94.56 218 SER A N 1
ATOM 1815 C CA . SER A 1 218 ? 3.866 -9.676 -9.173 1.00 94.56 218 SER A CA 1
ATOM 1816 C C . SER A 1 218 ? 4.320 -11.130 -9.024 1.00 94.56 218 SER A C 1
ATOM 181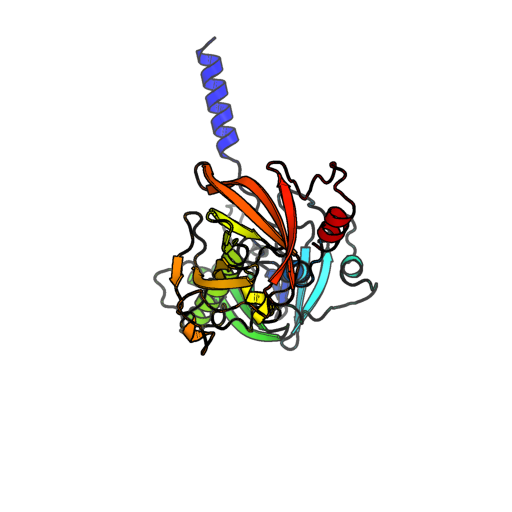8 O O . SER A 1 218 ? 3.549 -12.039 -9.327 1.00 94.56 218 SER A O 1
ATOM 1820 N N . TYR A 1 219 ? 5.513 -11.370 -8.463 1.00 96.00 219 TYR A N 1
ATOM 1821 C CA . TYR A 1 219 ? 5.972 -12.716 -8.093 1.00 96.00 219 TYR A CA 1
ATOM 1822 C C . TYR A 1 219 ? 5.060 -13.357 -7.037 1.00 96.00 219 TYR A C 1
ATOM 1824 O O . TYR A 1 219 ? 4.864 -14.568 -7.004 1.00 96.00 219 TYR A O 1
ATOM 1832 N N . TYR A 1 220 ? 4.448 -12.520 -6.202 1.00 95.62 220 TYR A N 1
ATOM 1833 C CA . TYR A 1 220 ? 3.545 -12.901 -5.121 1.00 95.62 220 TYR A CA 1
ATOM 1834 C C . TYR A 1 220 ? 2.073 -12.721 -5.508 1.00 95.62 220 TYR A C 1
ATOM 1836 O O . TYR A 1 220 ? 1.213 -12.575 -4.643 1.00 95.62 220 TYR A O 1
ATOM 1844 N N . SER A 1 221 ? 1.764 -12.735 -6.813 1.00 92.31 221 SER A N 1
ATOM 1845 C CA . SER A 1 221 ? 0.398 -12.586 -7.342 1.00 92.31 221 SER A CA 1
ATOM 1846 C C . SER A 1 221 ? -0.327 -11.327 -6.852 1.00 92.31 221 SER A C 1
ATOM 1848 O O . SER A 1 221 ? -1.552 -11.325 -6.745 1.00 92.31 221 SER A O 1
ATOM 1850 N N . GLU A 1 222 ? 0.420 -10.271 -6.520 1.00 89.00 222 GLU A N 1
ATOM 1851 C CA . GLU A 1 222 ? -0.098 -9.036 -5.917 1.00 89.00 222 GLU A CA 1
ATOM 1852 C C . GLU A 1 222 ? -0.764 -9.204 -4.539 1.00 89.00 222 GLU A C 1
ATOM 1854 O O . GLU A 1 222 ? -1.323 -8.248 -3.994 1.00 89.00 222 GLU A O 1
ATOM 1859 N N . ASP A 1 223 ? -0.688 -10.392 -3.928 1.00 90.69 223 ASP A N 1
ATOM 1860 C CA . ASP A 1 223 ? -1.128 -10.603 -2.552 1.00 90.69 223 ASP A CA 1
ATOM 1861 C C . ASP A 1 223 ? 0.007 -10.174 -1.613 1.00 90.69 223 ASP A C 1
ATOM 1863 O O . ASP A 1 223 ? 0.972 -10.903 -1.376 1.00 90.69 223 ASP A O 1
ATOM 1867 N N . ASN A 1 224 ? -0.115 -8.969 -1.050 1.00 90.81 224 ASN A N 1
ATOM 1868 C CA . ASN A 1 224 ? 0.859 -8.431 -0.097 1.00 90.81 224 ASN A CA 1
ATOM 1869 C C . ASN A 1 224 ? 1.046 -9.326 1.142 1.00 90.81 224 ASN A C 1
ATOM 1871 O O . ASN A 1 224 ? 2.055 -9.192 1.826 1.00 90.81 224 ASN A O 1
ATOM 1875 N N . LEU A 1 225 ? 0.119 -10.243 1.447 1.00 93.06 225 LEU A N 1
ATOM 1876 C CA . LEU A 1 225 ? 0.298 -11.211 2.534 1.00 93.06 225 LEU A CA 1
ATOM 1877 C C . LEU A 1 225 ? 1.239 -12.363 2.161 1.00 93.06 225 LEU A C 1
ATOM 1879 O O . LEU A 1 225 ? 1.723 -13.060 3.049 1.00 93.06 225 LEU A O 1
ATOM 1883 N N . LEU A 1 226 ? 1.492 -12.583 0.869 1.00 95.94 226 LEU A N 1
ATOM 1884 C CA . LEU A 1 226 ? 2.468 -13.562 0.389 1.00 95.94 226 LEU A CA 1
ATOM 1885 C C . LEU A 1 226 ? 3.888 -12.985 0.340 1.00 95.94 226 LEU A C 1
ATOM 1887 O O . LEU A 1 226 ? 4.847 -13.753 0.325 1.00 95.94 226 LEU A O 1
ATOM 1891 N N . TRP A 1 227 ? 4.039 -11.656 0.369 1.00 96.94 227 TRP A N 1
ATOM 1892 C CA . TRP A 1 227 ? 5.341 -11.012 0.528 1.00 96.94 227 TRP A CA 1
ATOM 1893 C C . TRP A 1 227 ? 5.957 -11.386 1.894 1.00 96.94 227 TRP A C 1
ATOM 1895 O O . TRP A 1 227 ? 5.350 -11.069 2.920 1.00 96.94 227 TRP A O 1
ATOM 1905 N N . PRO A 1 228 ? 7.150 -12.013 1.962 1.00 97.44 228 PRO A N 1
ATOM 1906 C CA . PRO A 1 228 ? 7.693 -12.548 3.220 1.00 97.44 228 PRO A CA 1
ATOM 1907 C C . PRO A 1 228 ? 8.006 -11.489 4.282 1.00 97.44 228 PRO A C 1
ATOM 1909 O O . PRO A 1 228 ? 8.001 -11.784 5.477 1.00 97.44 228 PRO A O 1
ATOM 1912 N N . TYR A 1 229 ? 8.249 -10.250 3.853 1.00 97.88 229 TYR A N 1
ATOM 1913 C CA . TYR A 1 229 ? 8.565 -9.114 4.723 1.00 97.88 229 TYR A CA 1
ATOM 1914 C C . TYR A 1 229 ? 7.396 -8.126 4.804 1.00 97.88 229 TYR A C 1
ATOM 1916 O O . TYR A 1 229 ? 7.586 -6.910 4.867 1.00 97.88 229 TYR A O 1
ATOM 1924 N N . ASN A 1 230 ? 6.163 -8.630 4.737 1.00 96.75 230 ASN A N 1
ATOM 1925 C CA . ASN A 1 230 ? 4.972 -7.811 4.926 1.00 96.75 230 ASN A CA 1
ATOM 1926 C C . ASN A 1 230 ? 4.830 -7.336 6.386 1.00 96.75 230 ASN A C 1
ATOM 1928 O O . ASN A 1 230 ? 5.650 -7.630 7.255 1.00 96.75 230 ASN A O 1
ATOM 1932 N N . TRP A 1 231 ? 3.779 -6.572 6.662 1.00 95.75 231 TRP A N 1
ATOM 1933 C CA . TRP A 1 231 ? 3.532 -5.961 7.969 1.00 95.75 231 TRP A CA 1
ATOM 1934 C C . TRP A 1 231 ? 3.189 -6.950 9.104 1.00 95.75 231 TRP A C 1
ATOM 1936 O O . TRP A 1 231 ? 3.295 -6.580 10.278 1.00 95.75 231 TRP A O 1
ATOM 1946 N N . GLU A 1 232 ? 2.822 -8.198 8.798 1.00 96.69 232 GLU A N 1
ATOM 1947 C CA . GLU A 1 232 ? 2.622 -9.267 9.789 1.00 96.69 232 GLU A CA 1
ATOM 1948 C C . GLU A 1 232 ? 3.955 -9.843 10.299 1.00 96.69 232 GLU A C 1
ATOM 1950 O O . GLU A 1 232 ? 4.001 -10.404 11.397 1.00 96.69 232 GLU A O 1
ATOM 1955 N N . ASN A 1 233 ? 5.055 -9.667 9.556 1.00 97.19 233 ASN A N 1
ATOM 1956 C CA . ASN A 1 233 ? 6.373 -10.149 9.959 1.00 97.19 233 ASN A CA 1
ATOM 1957 C C . ASN A 1 233 ? 6.925 -9.314 11.133 1.00 97.19 233 ASN A C 1
ATOM 1959 O O . ASN A 1 233 ? 7.141 -8.106 11.018 1.00 97.19 233 ASN A O 1
ATOM 1963 N N . LYS A 1 234 ? 7.137 -9.963 12.287 1.00 95.69 234 LYS A N 1
ATOM 1964 C CA . LYS A 1 234 ? 7.604 -9.310 13.524 1.00 95.69 234 LYS A CA 1
ATOM 1965 C C . LYS A 1 234 ? 9.102 -9.023 13.526 1.00 95.69 234 LYS A C 1
ATOM 1967 O O . LYS A 1 234 ? 9.525 -8.082 14.189 1.00 95.69 234 LYS A O 1
ATOM 1972 N N . GLU A 1 235 ? 9.883 -9.838 12.827 1.00 94.94 235 GLU A N 1
ATOM 1973 C CA . GLU A 1 235 ? 11.343 -9.757 12.824 1.00 94.94 235 GLU A CA 1
ATOM 1974 C C . GLU A 1 235 ? 11.828 -8.728 11.806 1.00 94.94 235 GLU A C 1
ATOM 1976 O O . GLU A 1 235 ? 12.681 -7.894 12.108 1.00 94.94 235 GLU A O 1
ATOM 1981 N N . LYS A 1 236 ? 11.261 -8.771 10.596 1.00 95.00 236 LYS A N 1
ATOM 1982 C CA . LYS A 1 236 ? 11.683 -7.936 9.475 1.00 95.00 236 LYS A CA 1
ATOM 1983 C C . LYS A 1 236 ? 10.493 -7.628 8.573 1.00 95.00 236 LYS A C 1
ATOM 1985 O O . LYS A 1 236 ? 9.974 -8.503 7.890 1.00 95.00 236 LYS A O 1
ATOM 1990 N N . SER A 1 237 ? 10.077 -6.365 8.555 1.00 97.12 237 SER A N 1
ATOM 1991 C CA . SER A 1 237 ? 8.963 -5.889 7.728 1.00 97.12 237 SER A CA 1
ATOM 1992 C C . SER A 1 237 ? 9.363 -4.654 6.934 1.00 97.12 237 SER A C 1
ATOM 1994 O O . SER A 1 237 ? 10.212 -3.887 7.381 1.00 97.12 237 SER A O 1
ATOM 1996 N N . GLY A 1 238 ? 8.744 -4.454 5.776 1.00 97.25 238 GLY A N 1
ATOM 1997 C CA . GLY A 1 238 ? 8.863 -3.231 4.993 1.00 97.25 238 GLY A CA 1
ATOM 1998 C C . GLY A 1 238 ? 8.346 -3.396 3.572 1.00 97.25 238 GLY A C 1
ATOM 1999 O O . GLY A 1 238 ? 8.284 -4.506 3.035 1.00 97.25 238 GLY A O 1
ATOM 2000 N N . ALA A 1 239 ? 7.945 -2.277 2.972 1.00 96.62 239 ALA A N 1
ATOM 2001 C CA . ALA A 1 239 ? 7.550 -2.266 1.571 1.00 96.62 239 ALA A CA 1
ATOM 2002 C C . ALA A 1 239 ? 8.782 -2.538 0.696 1.00 96.62 239 ALA A C 1
ATOM 2004 O O . ALA A 1 239 ? 9.842 -1.965 0.973 1.00 96.62 239 ALA A O 1
ATOM 2005 N N . PRO A 1 240 ? 8.675 -3.393 -0.334 1.00 97.56 240 PRO A N 1
ATOM 2006 C CA . PRO A 1 240 ? 9.787 -3.621 -1.239 1.00 97.56 240 PRO A CA 1
ATOM 2007 C C . PRO A 1 240 ? 10.066 -2.369 -2.070 1.00 97.56 240 PRO A C 1
ATOM 2009 O O . PRO A 1 240 ? 9.151 -1.772 -2.634 1.00 97.56 240 PRO A O 1
ATOM 2012 N N . HIS A 1 241 ? 11.342 -2.020 -2.162 1.00 97.25 241 HIS A N 1
ATOM 2013 C CA . HIS A 1 241 ? 11.882 -1.049 -3.096 1.00 97.25 241 HIS A CA 1
ATOM 2014 C C . HIS A 1 241 ? 13.095 -1.681 -3.769 1.00 97.25 241 HIS A C 1
ATOM 2016 O O . HIS A 1 241 ? 14.118 -1.937 -3.127 1.00 97.25 241 HIS A O 1
ATOM 2022 N N . CYS A 1 242 ? 12.951 -2.003 -5.046 1.00 97.75 242 CYS A N 1
ATOM 2023 C CA . CYS A 1 242 ? 13.923 -2.811 -5.764 1.00 97.75 242 CYS A CA 1
ATOM 2024 C C . CYS A 1 242 ? 14.792 -1.972 -6.696 1.00 97.75 242 CYS A C 1
ATOM 2026 O O . CYS A 1 242 ? 14.386 -0.913 -7.180 1.00 97.75 242 CYS A O 1
ATOM 2028 N N . THR A 1 243 ? 15.971 -2.506 -6.991 1.00 97.81 243 THR A N 1
ATOM 2029 C CA . THR A 1 243 ? 16.813 -2.035 -8.087 1.00 97.81 243 THR A CA 1
ATOM 2030 C C . THR A 1 243 ? 16.801 -3.080 -9.187 1.00 97.81 243 THR A C 1
ATOM 2032 O O . THR A 1 243 ? 17.061 -4.262 -8.944 1.00 97.81 243 THR A O 1
ATOM 2035 N N . TRP A 1 244 ? 16.504 -2.634 -10.400 1.00 97.94 244 TRP A N 1
ATOM 2036 C CA . TRP A 1 244 ? 16.428 -3.463 -11.593 1.00 97.94 244 TRP A CA 1
ATOM 2037 C C . TRP A 1 244 ? 17.545 -3.102 -12.568 1.00 97.94 244 TRP A C 1
ATOM 2039 O O . TRP A 1 244 ? 17.989 -1.958 -12.637 1.00 97.94 244 TRP A O 1
ATOM 2049 N N . ASN A 1 245 ? 17.965 -4.064 -13.377 1.00 97.19 245 ASN A N 1
ATOM 2050 C CA . ASN A 1 245 ? 18.901 -3.859 -14.473 1.00 97.19 245 ASN A CA 1
ATOM 2051 C C . ASN A 1 245 ? 18.360 -4.498 -15.749 1.00 97.19 245 ASN A C 1
ATOM 2053 O O . ASN A 1 245 ? 17.787 -5.587 -15.715 1.00 97.19 245 ASN A O 1
ATOM 2057 N N . VAL A 1 246 ? 18.572 -3.841 -16.884 1.00 97.19 246 VAL A N 1
ATOM 2058 C CA . VAL A 1 246 ? 18.177 -4.364 -18.191 1.00 97.19 246 VAL A CA 1
ATOM 2059 C C . VAL A 1 246 ? 19.412 -4.657 -19.030 1.00 97.19 246 VAL A C 1
ATOM 2061 O O . VAL A 1 246 ? 20.147 -3.747 -19.409 1.00 97.19 246 VAL A O 1
ATOM 2064 N N . ALA A 1 247 ? 19.594 -5.926 -19.393 1.00 95.50 247 ALA A N 1
ATOM 2065 C CA . ALA A 1 247 ? 20.673 -6.385 -20.265 1.00 95.50 247 ALA A CA 1
ATOM 2066 C C . ALA A 1 247 ? 20.114 -7.325 -21.338 1.00 95.50 247 ALA A C 1
ATOM 2068 O O . ALA A 1 247 ? 19.341 -8.229 -21.029 1.00 95.50 247 ALA A O 1
ATOM 2069 N N . ASP A 1 248 ? 20.465 -7.096 -22.606 1.00 95.25 248 ASP A N 1
ATOM 2070 C CA . ASP A 1 248 ? 19.979 -7.883 -23.753 1.00 95.25 248 ASP A CA 1
ATOM 2071 C C . ASP A 1 248 ? 18.447 -8.034 -23.790 1.00 95.25 248 ASP A C 1
ATOM 2073 O O . ASP A 1 248 ? 17.906 -9.115 -24.024 1.00 95.25 248 ASP A O 1
ATOM 2077 N N . LYS A 1 249 ? 17.736 -6.930 -23.514 1.00 97.31 249 LYS A N 1
ATOM 2078 C CA . LYS A 1 249 ? 16.267 -6.853 -23.365 1.00 97.31 249 LYS A CA 1
ATOM 2079 C C . LYS A 1 249 ? 15.681 -7.679 -22.212 1.00 97.31 249 LYS A C 1
ATOM 2081 O O . LYS A 1 249 ? 14.465 -7.678 -22.052 1.00 97.31 249 LYS A O 1
ATOM 2086 N N . LYS A 1 250 ? 16.497 -8.361 -21.409 1.00 97.38 250 LYS A N 1
ATOM 2087 C CA . LYS A 1 250 ? 16.072 -9.093 -20.212 1.00 97.38 250 LYS A CA 1
ATOM 2088 C C . LYS A 1 250 ? 16.163 -8.203 -18.984 1.00 97.38 250 LYS A C 1
ATOM 2090 O O . LYS A 1 250 ? 17.093 -7.407 -18.868 1.00 97.38 250 LYS A O 1
ATOM 2095 N N . ILE A 1 251 ? 15.214 -8.368 -18.073 1.00 97.56 251 ILE A N 1
ATOM 2096 C CA . ILE A 1 251 ? 15.128 -7.613 -16.827 1.00 97.56 251 ILE A CA 1
ATOM 2097 C C . ILE A 1 251 ? 15.601 -8.490 -15.678 1.00 97.56 251 ILE A C 1
ATOM 2099 O O . ILE A 1 251 ? 15.156 -9.628 -15.521 1.00 97.56 251 ILE A O 1
ATOM 2103 N N . TYR A 1 252 ? 16.501 -7.940 -14.878 1.00 97.38 252 TYR A N 1
ATOM 2104 C CA . TYR A 1 252 ? 17.093 -8.595 -13.728 1.00 97.38 252 TYR A CA 1
ATOM 2105 C C . TYR A 1 252 ? 16.832 -7.772 -12.476 1.00 97.38 252 TYR A C 1
ATOM 2107 O O . TYR A 1 252 ? 16.973 -6.551 -12.486 1.00 97.38 252 TYR A O 1
ATOM 2115 N N . LEU A 1 253 ? 16.478 -8.451 -11.396 1.00 97.50 253 LEU A N 1
ATOM 2116 C CA . LEU A 1 253 ? 16.413 -7.889 -10.059 1.00 97.50 253 LEU A CA 1
ATOM 2117 C C . LEU A 1 253 ? 17.807 -7.952 -9.430 1.00 97.50 253 LEU A C 1
ATOM 2119 O O . LEU A 1 253 ? 18.353 -9.045 -9.273 1.00 97.50 253 LEU A O 1
ATOM 2123 N N . THR A 1 254 ? 18.393 -6.807 -9.087 1.00 96.38 254 THR A N 1
ATOM 2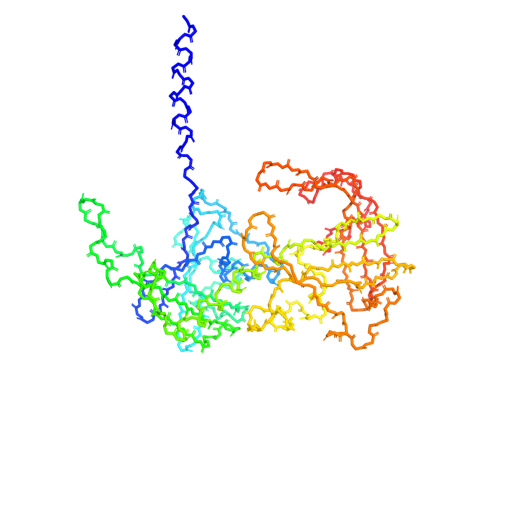124 C CA . THR A 1 254 ? 19.778 -6.731 -8.589 1.00 96.38 254 THR A CA 1
ATOM 2125 C C . THR A 1 254 ? 19.873 -6.414 -7.105 1.00 96.38 254 THR A C 1
ATOM 2127 O O . THR A 1 254 ? 20.820 -6.855 -6.464 1.00 96.38 254 THR A O 1
ATOM 2130 N N . ASP A 1 255 ? 18.909 -5.676 -6.556 1.00 96.88 255 ASP A N 1
ATOM 2131 C CA . ASP A 1 255 ? 18.856 -5.349 -5.130 1.00 96.88 255 ASP A CA 1
ATOM 2132 C C . ASP A 1 255 ? 17.407 -5.265 -4.650 1.00 96.88 255 ASP A C 1
ATOM 2134 O O . ASP A 1 255 ? 16.510 -4.914 -5.423 1.00 96.88 255 ASP A O 1
ATOM 2138 N N . ILE A 1 256 ? 17.189 -5.566 -3.371 1.00 97.44 256 ILE A N 1
ATOM 2139 C CA . ILE A 1 256 ? 15.918 -5.324 -2.700 1.00 97.44 256 ILE A CA 1
ATOM 2140 C C . ILE A 1 256 ? 16.200 -4.629 -1.375 1.00 97.44 256 ILE A C 1
ATOM 2142 O O . ILE A 1 256 ? 16.873 -5.161 -0.489 1.00 97.44 256 ILE A O 1
ATOM 2146 N N . THR A 1 257 ? 15.592 -3.465 -1.210 1.00 98.06 257 THR A N 1
ATOM 2147 C CA . THR A 1 257 ? 15.619 -2.703 0.027 1.00 98.06 257 THR A CA 1
ATOM 2148 C C . THR A 1 257 ? 14.210 -2.618 0.603 1.00 98.06 257 THR A C 1
ATOM 2150 O O . THR A 1 257 ? 13.248 -2.289 -0.083 1.00 98.06 257 THR A O 1
ATOM 2153 N N . LEU A 1 258 ? 14.075 -2.925 1.889 1.00 98.00 258 LEU A N 1
ATOM 2154 C CA . LEU A 1 258 ? 12.843 -2.734 2.640 1.00 98.00 258 LEU A CA 1
ATOM 2155 C C . LEU A 1 258 ? 12.762 -1.284 3.107 1.00 98.00 258 LEU A C 1
ATOM 2157 O O . LEU A 1 258 ? 13.660 -0.806 3.803 1.00 98.00 258 LEU A O 1
ATOM 2161 N N . HIS A 1 259 ? 11.685 -0.599 2.740 1.00 97.25 259 HIS A N 1
ATOM 2162 C CA . HIS A 1 259 ? 11.376 0.746 3.212 1.00 97.25 259 HIS A CA 1
ATOM 2163 C C . HIS A 1 259 ? 10.377 0.700 4.372 1.00 97.25 259 HIS A C 1
ATOM 2165 O O . HIS A 1 259 ? 9.298 0.107 4.260 1.00 97.25 259 HIS A O 1
ATOM 2171 N N . THR A 1 260 ? 10.717 1.364 5.479 1.00 96.00 260 THR A N 1
ATOM 2172 C CA . THR A 1 260 ? 9.854 1.523 6.659 1.00 96.00 260 THR A CA 1
ATOM 2173 C C . THR A 1 260 ? 9.821 2.968 7.171 1.00 96.00 260 THR A C 1
ATOM 2175 O O . THR A 1 260 ? 10.447 3.872 6.614 1.00 96.00 260 THR A O 1
ATOM 2178 N N . GLY A 1 261 ? 9.008 3.214 8.198 1.00 93.62 261 GLY A N 1
ATOM 2179 C CA . GLY A 1 261 ? 8.792 4.517 8.811 1.00 93.62 261 GLY A CA 1
ATOM 2180 C C . GLY A 1 261 ? 7.854 5.423 8.009 1.00 93.62 261 GLY A C 1
ATOM 2181 O O . GLY A 1 261 ? 7.668 5.270 6.803 1.00 93.62 261 GLY A O 1
ATOM 2182 N N . THR A 1 262 ? 7.288 6.423 8.684 1.00 91.38 262 THR A N 1
ATOM 2183 C CA . THR A 1 262 ? 6.333 7.399 8.116 1.00 91.38 262 THR A CA 1
ATOM 2184 C C . THR A 1 262 ? 6.915 8.811 7.988 1.00 91.38 262 THR A C 1
ATOM 2186 O O . THR A 1 262 ? 6.197 9.774 7.738 1.00 91.38 262 THR A O 1
ATOM 2189 N N . ARG A 1 263 ? 8.231 8.970 8.183 1.00 88.94 263 ARG A N 1
ATOM 2190 C CA . ARG A 1 263 ? 8.899 10.278 8.121 1.00 88.94 263 ARG A CA 1
ATOM 2191 C C . ARG A 1 263 ? 8.922 10.817 6.688 1.00 88.94 263 ARG A C 1
ATOM 2193 O O . ARG A 1 263 ? 9.346 10.117 5.769 1.00 88.94 263 ARG A O 1
ATOM 2200 N N . PHE A 1 264 ? 8.560 12.087 6.512 1.00 82.88 264 PHE A N 1
ATOM 2201 C CA . PHE A 1 264 ? 8.638 12.762 5.209 1.00 82.88 264 PHE A CA 1
ATOM 2202 C C . PHE A 1 264 ? 10.075 12.918 4.697 1.00 82.88 264 PHE A C 1
ATOM 2204 O O . PHE A 1 264 ? 10.291 12.864 3.494 1.00 82.88 264 PHE A O 1
ATOM 2211 N N . ALA A 1 265 ? 11.058 13.007 5.601 1.00 81.88 265 ALA A N 1
ATOM 2212 C CA . ALA A 1 265 ? 12.480 13.087 5.253 1.00 81.88 265 ALA A CA 1
ATOM 2213 C C . ALA A 1 265 ? 13.021 11.838 4.524 1.00 81.88 265 ALA A C 1
ATOM 2215 O O . ALA A 1 265 ? 14.113 11.877 3.969 1.00 81.88 265 ALA A O 1
ATOM 2216 N N . GLY A 1 266 ? 12.281 10.726 4.539 1.00 86.62 266 GLY A N 1
ATOM 2217 C CA . GLY A 1 266 ? 12.658 9.490 3.861 1.00 86.62 266 GLY A CA 1
ATOM 2218 C C . GLY A 1 266 ? 12.342 8.240 4.684 1.00 86.62 266 GLY A C 1
ATOM 2219 O O . GLY A 1 266 ? 11.998 8.344 5.866 1.00 86.62 266 GLY A O 1
ATOM 2220 N N . PRO A 1 267 ? 12.392 7.056 4.052 1.00 94.19 267 PRO A N 1
ATOM 2221 C CA . PRO A 1 267 ? 12.216 5.786 4.737 1.00 94.19 267 PRO A CA 1
ATOM 2222 C C . PRO A 1 267 ? 13.460 5.403 5.537 1.00 94.19 267 PRO A C 1
ATOM 2224 O O . PRO A 1 267 ? 14.586 5.706 5.136 1.00 94.19 267 PRO A O 1
ATOM 2227 N N . ASP A 1 268 ? 13.251 4.643 6.605 1.00 95.44 268 ASP A N 1
ATOM 2228 C CA . ASP A 1 268 ? 14.300 3.781 7.136 1.00 95.44 268 ASP A CA 1
ATOM 2229 C C . ASP A 1 268 ? 14.501 2.625 6.139 1.00 95.44 268 ASP A C 1
ATOM 2231 O O . ASP A 1 268 ? 13.531 2.101 5.577 1.00 95.44 268 ASP A O 1
ATOM 2235 N N . LYS A 1 269 ? 15.759 2.266 5.863 1.00 97.00 269 LYS A N 1
ATOM 2236 C CA . LYS A 1 269 ? 16.125 1.330 4.791 1.00 97.00 269 LYS A CA 1
ATOM 2237 C C . LYS A 1 269 ? 16.801 0.091 5.354 1.00 97.00 269 LYS A C 1
ATOM 2239 O O . LYS A 1 269 ? 17.684 0.187 6.204 1.00 97.00 269 LYS A O 1
ATOM 2244 N N . THR A 1 270 ? 16.421 -1.081 4.863 1.00 97.62 270 THR A N 1
ATOM 2245 C CA . THR A 1 270 ? 17.096 -2.340 5.203 1.00 97.62 270 THR A CA 1
ATOM 2246 C C . THR A 1 270 ? 17.203 -3.232 3.976 1.00 97.62 270 THR A C 1
ATOM 2248 O O . THR A 1 270 ? 16.196 -3.735 3.490 1.00 97.62 270 THR A O 1
ATOM 2251 N N . THR A 1 271 ? 18.418 -3.461 3.489 1.00 97.19 271 THR A N 1
ATOM 2252 C CA . THR A 1 271 ? 18.665 -4.357 2.352 1.00 97.19 271 THR A CA 1
ATOM 2253 C C . THR A 1 271 ? 18.459 -5.821 2.752 1.00 97.19 271 THR A C 1
ATOM 2255 O O . THR A 1 271 ? 18.789 -6.238 3.870 1.00 97.19 271 THR A O 1
ATOM 2258 N N . ILE A 1 272 ? 17.877 -6.608 1.848 1.00 95.38 272 ILE A N 1
ATOM 2259 C CA . ILE A 1 272 ? 17.777 -8.066 1.966 1.00 95.38 272 ILE A CA 1
ATOM 226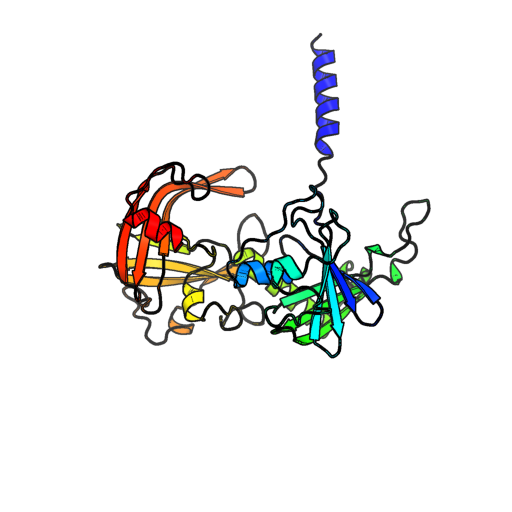0 C C . ILE A 1 272 ? 18.627 -8.712 0.857 1.00 95.38 272 ILE A C 1
ATOM 2262 O O . ILE A 1 272 ? 18.539 -8.298 -0.300 1.00 95.38 272 ILE A O 1
ATOM 2266 N N . PRO A 1 273 ? 19.460 -9.718 1.169 1.00 94.19 273 PRO A N 1
ATOM 2267 C CA . PRO A 1 273 ? 20.130 -10.515 0.152 1.00 94.19 273 PRO A CA 1
ATOM 2268 C C . PRO A 1 273 ? 19.110 -11.170 -0.784 1.00 94.19 273 PRO A C 1
ATOM 2270 O O . PRO A 1 273 ? 18.151 -11.789 -0.324 1.00 94.19 273 PRO A O 1
ATOM 2273 N N . LEU A 1 274 ? 19.351 -11.115 -2.099 1.00 94.81 274 LEU A N 1
ATOM 2274 C CA . LEU A 1 274 ? 18.497 -11.803 -3.078 1.00 94.81 274 LEU A CA 1
ATOM 2275 C C . LEU A 1 274 ? 18.382 -13.305 -2.795 1.00 94.81 274 LEU A C 1
ATOM 2277 O O . LEU A 1 274 ? 17.336 -13.891 -3.055 1.00 94.81 274 LEU A O 1
ATOM 2281 N N . SER A 1 275 ? 19.427 -13.913 -2.230 1.00 93.19 275 SER A N 1
ATOM 2282 C CA . SER A 1 275 ? 19.458 -15.329 -1.858 1.00 93.19 275 SER A CA 1
ATOM 2283 C C . SER A 1 275 ? 18.454 -15.710 -0.766 1.00 93.19 275 SER A C 1
ATOM 2285 O O . SER A 1 275 ? 18.111 -16.888 -0.672 1.00 93.19 275 SER A O 1
ATOM 2287 N N . GLU A 1 276 ? 17.950 -14.755 0.030 1.00 94.25 276 GLU A N 1
ATOM 2288 C CA . GLU A 1 276 ? 16.861 -15.023 0.982 1.00 94.25 276 GLU A CA 1
ATOM 2289 C C . GLU A 1 276 ? 15.536 -15.328 0.260 1.00 94.25 276 GLU A C 1
ATOM 2291 O O . GLU A 1 276 ? 14.709 -16.069 0.789 1.00 94.25 276 GLU A O 1
ATOM 2296 N N . LEU A 1 277 ? 15.343 -14.806 -0.958 1.00 94.31 277 LEU A N 1
ATOM 2297 C CA . LEU A 1 277 ? 14.129 -15.009 -1.758 1.00 94.31 277 LEU A CA 1
ATOM 2298 C C . LEU A 1 277 ? 14.324 -15.972 -2.932 1.00 94.31 277 LEU A C 1
ATOM 2300 O O . LEU A 1 277 ? 13.419 -16.733 -3.272 1.00 94.31 277 LEU A O 1
ATOM 2304 N N . PHE A 1 278 ? 15.503 -15.951 -3.548 1.00 93.44 278 PHE A N 1
ATOM 2305 C CA . PHE A 1 278 ? 15.806 -16.659 -4.783 1.00 93.44 278 PHE A CA 1
ATOM 2306 C C . PHE A 1 278 ? 17.081 -17.483 -4.603 1.00 93.44 278 PHE A C 1
ATOM 2308 O O . PHE A 1 278 ? 18.195 -16.967 -4.692 1.00 93.44 278 PHE A O 1
ATOM 2315 N N . LYS A 1 279 ? 16.922 -18.791 -4.373 1.00 86.12 279 LYS A N 1
ATOM 2316 C CA . LYS A 1 279 ? 18.049 -19.712 -4.131 1.00 86.12 279 LYS A CA 1
ATOM 2317 C C . LYS A 1 279 ? 19.051 -19.753 -5.289 1.00 86.12 279 LYS A C 1
ATOM 2319 O O . LYS A 1 279 ? 20.243 -19.902 -5.050 1.00 86.12 279 LYS A O 1
ATOM 2324 N N . ASP A 1 280 ? 18.568 -19.542 -6.512 1.00 82.00 280 ASP A N 1
ATOM 2325 C CA . ASP A 1 280 ? 19.362 -19.575 -7.744 1.00 82.00 280 ASP A CA 1
ATOM 2326 C C . ASP A 1 280 ? 19.772 -18.171 -8.230 1.00 82.00 280 ASP A C 1
ATOM 2328 O O . ASP A 1 280 ? 20.037 -17.963 -9.416 1.00 82.00 280 ASP A O 1
ATOM 2332 N N . ALA A 1 281 ? 19.782 -17.163 -7.349 1.00 78.25 281 ALA A N 1
ATOM 2333 C CA . ALA A 1 281 ? 20.210 -15.813 -7.709 1.00 78.25 281 ALA A CA 1
ATOM 2334 C C . ALA A 1 281 ? 21.675 -15.809 -8.184 1.00 78.25 281 ALA A C 1
ATOM 2336 O O . ALA A 1 281 ? 22.614 -15.881 -7.391 1.00 78.25 281 ALA A O 1
ATOM 2337 N N . ASN A 1 282 ? 21.877 -15.698 -9.500 1.00 68.62 282 ASN A N 1
ATOM 2338 C CA . ASN A 1 282 ? 23.198 -15.501 -10.081 1.00 68.62 282 ASN A CA 1
ATOM 2339 C C . ASN A 1 282 ? 23.673 -14.072 -9.786 1.00 68.62 282 ASN A C 1
ATOM 2341 O O . ASN A 1 282 ? 23.040 -13.089 -10.172 1.00 68.62 282 ASN A O 1
ATOM 2345 N N . THR A 1 283 ? 24.810 -13.951 -9.111 1.00 64.19 283 THR A N 1
ATOM 2346 C CA . THR A 1 283 ? 25.313 -12.673 -8.597 1.00 64.19 283 THR A CA 1
ATOM 2347 C C . THR A 1 283 ? 25.842 -11.732 -9.676 1.00 64.19 283 THR A C 1
ATOM 2349 O O . THR A 1 283 ? 25.982 -10.544 -9.407 1.00 64.19 283 THR A O 1
ATOM 2352 N N . LYS A 1 284 ? 26.127 -12.208 -10.900 1.00 77.75 284 LYS A N 1
ATOM 2353 C CA . LYS A 1 284 ? 26.769 -11.354 -11.915 1.00 77.75 284 LYS A CA 1
ATOM 2354 C C . LYS A 1 284 ? 25.836 -10.282 -12.488 1.00 77.75 284 LYS A C 1
ATOM 2356 O O . LYS A 1 284 ? 26.271 -9.154 -12.678 1.00 77.75 284 LYS A O 1
ATOM 2361 N N . ASN A 1 285 ? 24.583 -10.638 -12.770 1.00 79.56 285 ASN A N 1
ATOM 2362 C CA . ASN A 1 285 ? 23.609 -9.737 -13.404 1.00 79.56 285 ASN A CA 1
ATOM 2363 C C . ASN A 1 285 ? 22.354 -9.504 -12.550 1.00 79.56 285 ASN A C 1
ATOM 2365 O O . ASN A 1 285 ? 21.491 -8.735 -12.963 1.00 79.56 285 ASN A O 1
ATOM 2369 N N . GLY A 1 286 ? 22.244 -10.163 -11.393 1.00 92.38 286 GLY A N 1
ATOM 2370 C CA . GLY A 1 286 ? 21.009 -10.248 -10.619 1.00 92.38 286 GLY A CA 1
ATOM 2371 C C . GLY A 1 286 ? 20.155 -11.458 -11.009 1.00 92.38 286 GLY A C 1
ATOM 2372 O O . GLY A 1 286 ? 20.531 -12.287 -11.842 1.00 92.38 286 GLY A O 1
ATOM 2373 N N . HIS A 1 287 ? 18.982 -11.563 -10.394 1.00 96.00 287 HIS A N 1
ATOM 2374 C CA . HIS A 1 287 ? 18.036 -12.644 -10.641 1.00 96.00 287 HIS A CA 1
ATOM 2375 C C . HIS A 1 287 ? 17.132 -12.305 -11.834 1.00 96.00 287 HIS A C 1
ATOM 2377 O O . HIS A 1 287 ? 16.510 -11.244 -11.860 1.00 96.00 287 HIS A O 1
ATOM 2383 N N . PHE A 1 288 ? 17.082 -13.180 -12.843 1.00 96.31 288 PHE A N 1
ATOM 2384 C CA . PHE A 1 288 ? 16.269 -12.950 -14.039 1.00 96.31 288 PHE A CA 1
ATOM 2385 C C . PHE A 1 288 ? 14.780 -12.972 -13.683 1.00 96.31 288 PHE A C 1
ATOM 2387 O O . PHE A 1 288 ? 14.287 -13.960 -13.150 1.00 96.31 288 PHE A O 1
ATOM 2394 N N . ALA A 1 289 ? 14.074 -11.883 -13.984 1.00 96.62 289 ALA A N 1
ATOM 2395 C CA . ALA A 1 289 ? 12.684 -11.684 -13.593 1.00 96.62 289 ALA A CA 1
ATOM 2396 C C . ALA A 1 289 ? 11.705 -12.294 -14.607 1.00 96.62 289 ALA A C 1
ATOM 2398 O O . ALA A 1 289 ? 10.888 -11.589 -15.199 1.00 96.62 289 ALA A O 1
ATOM 2399 N N . ASP A 1 290 ? 11.805 -13.601 -14.845 1.00 96.75 290 ASP A N 1
ATOM 2400 C CA . ASP A 1 290 ? 11.015 -14.321 -15.855 1.00 96.75 290 ASP A CA 1
ATOM 2401 C C . ASP A 1 290 ? 9.502 -14.361 -15.574 1.00 96.75 290 ASP A C 1
ATOM 2403 O O . ASP A 1 290 ? 8.712 -14.608 -16.482 1.00 96.75 290 ASP A O 1
ATOM 2407 N N . TRP A 1 291 ? 9.080 -14.039 -14.352 1.00 96.81 291 TRP A N 1
ATOM 2408 C CA . TRP A 1 291 ? 7.675 -13.861 -13.981 1.00 96.81 291 TRP A CA 1
ATOM 2409 C C . TRP A 1 291 ? 7.106 -12.500 -14.401 1.00 96.81 291 TRP A C 1
ATOM 2411 O O . TRP A 1 291 ? 5.884 -12.321 -14.434 1.00 96.81 291 TRP A O 1
ATOM 2421 N N . LEU A 1 292 ? 7.962 -11.517 -14.702 1.00 97.19 292 LEU A N 1
ATOM 2422 C CA . LEU A 1 292 ? 7.534 -10.140 -14.904 1.00 97.19 292 LEU A CA 1
ATOM 2423 C C . LEU A 1 292 ? 6.795 -9.989 -16.238 1.00 97.19 292 LEU A C 1
ATOM 2425 O O . LEU A 1 292 ? 7.316 -10.311 -17.307 1.00 97.19 292 LEU A O 1
ATOM 2429 N N . ASN A 1 293 ? 5.576 -9.461 -16.174 1.00 96.50 293 ASN A N 1
ATOM 2430 C CA . ASN A 1 293 ? 4.695 -9.267 -17.318 1.00 96.50 293 ASN A CA 1
ATOM 2431 C C . ASN A 1 293 ? 3.930 -7.947 -17.176 1.00 96.50 293 ASN A C 1
ATOM 2433 O O . ASN A 1 293 ? 3.578 -7.551 -16.067 1.00 96.50 293 ASN A O 1
ATOM 2437 N N . GLY A 1 294 ? 3.641 -7.278 -18.295 1.00 95.62 294 GLY A N 1
ATOM 2438 C CA . GLY A 1 294 ? 2.769 -6.099 -18.314 1.00 95.62 294 GLY A CA 1
ATOM 2439 C C . GLY A 1 294 ? 3.353 -4.898 -19.048 1.00 95.62 294 GLY A C 1
ATOM 2440 O O . GLY A 1 294 ? 4.190 -5.036 -19.943 1.00 95.62 294 GLY A O 1
ATOM 2441 N N . ILE A 1 295 ? 2.862 -3.712 -18.691 1.00 95.81 295 ILE A N 1
ATOM 2442 C CA . ILE A 1 295 ? 3.262 -2.434 -19.284 1.00 95.81 295 ILE A CA 1
ATOM 2443 C C . ILE A 1 295 ? 3.805 -1.538 -18.183 1.00 95.81 295 ILE A C 1
ATOM 2445 O O . ILE A 1 295 ? 3.183 -1.380 -17.134 1.00 95.81 295 ILE A O 1
ATOM 2449 N N . PHE A 1 296 ? 4.963 -0.950 -18.445 1.00 96.00 296 PHE A N 1
ATOM 2450 C CA . PHE A 1 296 ? 5.704 -0.155 -17.481 1.00 96.00 296 PHE A CA 1
ATOM 2451 C C . PHE A 1 296 ? 6.192 1.119 -18.146 1.00 96.00 296 PHE A C 1
ATOM 2453 O O . PHE A 1 296 ? 6.343 1.185 -19.369 1.00 96.00 296 PHE A O 1
ATOM 2460 N N . ILE A 1 297 ? 6.458 2.123 -17.324 1.00 95.44 297 ILE A N 1
ATOM 2461 C CA . ILE A 1 297 ? 7.159 3.326 -17.734 1.00 95.44 297 ILE A CA 1
ATOM 2462 C C . ILE A 1 297 ? 8.500 3.364 -17.023 1.00 95.44 297 ILE A C 1
ATOM 2464 O O . ILE A 1 297 ? 8.568 3.183 -15.810 1.00 95.44 297 ILE A O 1
ATOM 2468 N N . ILE A 1 298 ? 9.553 3.616 -17.794 1.00 96.69 298 ILE A N 1
ATOM 2469 C CA . ILE A 1 298 ? 10.846 4.040 -17.271 1.00 96.69 298 ILE A CA 1
ATOM 2470 C C . ILE A 1 298 ? 10.884 5.561 -17.358 1.00 96.69 298 ILE A C 1
ATOM 2472 O O . ILE A 1 298 ? 10.762 6.118 -18.451 1.00 96.69 298 ILE A O 1
ATOM 2476 N N . GLN A 1 299 ? 11.028 6.227 -16.218 1.00 95.50 299 GLN A N 1
ATOM 2477 C CA . GLN A 1 299 ? 11.159 7.678 -16.148 1.00 95.50 299 GLN A CA 1
ATOM 2478 C C . GLN A 1 299 ? 12.602 8.043 -15.833 1.00 95.50 299 GLN A C 1
ATOM 2480 O O . GLN A 1 299 ? 13.108 7.737 -14.755 1.00 95.50 299 GLN A O 1
ATOM 2485 N N . TYR A 1 300 ? 13.258 8.726 -16.757 1.00 96.38 300 TYR A N 1
ATOM 2486 C CA . TYR A 1 300 ? 14.555 9.336 -16.512 1.00 96.38 300 TYR A CA 1
ATOM 2487 C C . TYR A 1 300 ? 14.366 10.767 -16.046 1.00 96.38 300 TYR A C 1
ATOM 2489 O O . TYR A 1 300 ? 13.431 11.437 -16.481 1.00 96.38 300 TYR A O 1
ATOM 2497 N N . GLY A 1 301 ? 15.238 11.244 -15.166 1.00 93.69 301 GLY A N 1
ATOM 2498 C CA . GLY A 1 301 ? 15.075 12.553 -14.554 1.00 93.69 301 GLY A CA 1
ATOM 2499 C C . GLY A 1 301 ? 15.978 12.743 -13.349 1.00 93.69 301 GLY A C 1
ATOM 2500 O O . GLY A 1 301 ? 16.970 12.037 -13.188 1.00 93.69 301 GLY A O 1
ATOM 2501 N N . HIS A 1 302 ? 15.621 13.706 -12.512 1.00 93.12 302 HIS A N 1
ATOM 2502 C CA . HIS A 1 302 ? 16.308 13.989 -11.258 1.00 93.12 302 HIS A CA 1
ATOM 2503 C C . HIS A 1 302 ? 15.306 14.439 -10.197 1.00 93.12 302 HIS A C 1
ATOM 2505 O O . HIS A 1 302 ? 14.215 14.918 -10.516 1.00 93.12 302 HIS A O 1
ATOM 2511 N N . ASP A 1 303 ? 15.677 14.268 -8.933 1.00 90.56 303 ASP A N 1
ATOM 2512 C CA . ASP A 1 303 ? 14.933 14.838 -7.820 1.00 90.56 303 ASP A CA 1
ATOM 2513 C C . ASP A 1 303 ? 15.255 16.326 -7.664 1.00 90.56 303 ASP A C 1
ATOM 2515 O O . ASP A 1 303 ? 16.409 16.747 -7.734 1.00 90.56 303 ASP A O 1
ATOM 2519 N N . VAL A 1 304 ? 14.209 17.113 -7.450 1.00 92.06 304 VAL A N 1
ATOM 2520 C CA . VAL A 1 304 ? 14.252 18.537 -7.141 1.00 92.06 304 VAL A CA 1
ATOM 2521 C C . VAL A 1 304 ? 13.719 18.710 -5.726 1.00 92.06 304 VAL A C 1
ATOM 2523 O O . VAL A 1 304 ? 12.616 18.263 -5.403 1.00 92.06 304 VAL A O 1
ATOM 2526 N N . GLU A 1 305 ? 14.512 19.336 -4.865 1.00 89.56 305 GLU A N 1
ATOM 2527 C CA . GLU A 1 305 ? 14.105 19.643 -3.496 1.00 89.56 305 GLU A CA 1
ATOM 2528 C C . GLU A 1 305 ? 13.129 20.828 -3.482 1.00 89.56 305 GLU A C 1
ATOM 2530 O O . GLU A 1 305 ? 13.443 21.920 -3.953 1.00 89.56 305 GLU A O 1
ATOM 2535 N N . GLU A 1 306 ? 11.940 20.625 -2.913 1.00 87.19 306 GLU A N 1
ATOM 2536 C CA . GLU A 1 306 ? 10.898 21.644 -2.750 1.00 87.19 306 GLU A CA 1
ATOM 2537 C C . GLU A 1 306 ? 10.581 21.829 -1.260 1.00 87.19 306 GLU A C 1
ATOM 2539 O O . GLU A 1 306 ? 9.513 21.485 -0.749 1.00 87.19 306 GLU A O 1
ATOM 2544 N N . GLY A 1 307 ? 11.558 22.368 -0.527 1.00 86.00 307 GLY A N 1
ATOM 2545 C CA . GLY A 1 307 ? 11.440 22.643 0.904 1.00 86.00 307 GLY A CA 1
ATOM 2546 C C . GLY A 1 307 ? 11.375 21.368 1.748 1.00 86.00 307 GLY A C 1
ATOM 2547 O O . GLY A 1 307 ? 12.402 20.880 2.202 1.00 86.00 307 GLY A O 1
ATOM 2548 N N . PHE A 1 308 ? 10.167 20.849 1.991 1.00 78.44 308 PHE A N 1
ATOM 2549 C CA . PHE A 1 308 ? 9.930 19.699 2.881 1.00 78.44 308 PHE A CA 1
ATOM 2550 C C . PHE A 1 308 ? 9.728 18.364 2.150 1.00 78.44 308 PHE A C 1
ATOM 2552 O O . PHE A 1 308 ? 9.555 17.337 2.807 1.00 78.44 308 PHE A O 1
ATOM 2559 N N . TYR A 1 309 ? 9.720 18.361 0.817 1.00 78.31 309 TYR A N 1
ATOM 2560 C CA . TYR A 1 309 ? 9.581 17.148 0.010 1.00 78.31 309 TYR A CA 1
ATOM 2561 C C . TYR A 1 309 ? 10.460 17.211 -1.243 1.00 78.31 309 TYR A C 1
ATOM 2563 O O . TYR A 1 309 ? 10.947 18.273 -1.630 1.00 78.31 309 TYR A O 1
ATOM 2571 N N . THR A 1 310 ? 10.662 16.060 -1.881 1.00 82.19 310 THR A N 1
ATOM 2572 C CA . THR A 1 310 ? 11.329 15.948 -3.180 1.00 82.19 310 THR A CA 1
ATOM 2573 C C . THR A 1 310 ? 10.299 15.693 -4.272 1.00 82.19 310 THR A C 1
ATOM 2575 O O . THR A 1 310 ? 9.405 14.854 -4.129 1.00 82.19 310 THR A O 1
ATOM 2578 N N . ARG A 1 311 ? 10.407 16.432 -5.377 1.00 87.44 311 ARG A N 1
ATOM 2579 C CA . ARG A 1 311 ? 9.634 16.198 -6.598 1.00 87.44 311 ARG A CA 1
ATOM 2580 C C . ARG A 1 311 ? 10.569 15.673 -7.671 1.00 87.44 311 ARG A C 1
ATOM 2582 O O . ARG A 1 311 ? 11.614 16.254 -7.920 1.00 87.44 311 ARG A O 1
ATOM 2589 N N . PHE A 1 312 ? 10.169 14.610 -8.354 1.00 89.38 312 PHE A N 1
ATOM 2590 C CA . PHE A 1 312 ? 10.940 14.106 -9.483 1.00 89.38 312 PHE A CA 1
ATOM 2591 C C . PHE A 1 312 ? 10.554 14.817 -10.770 1.00 89.38 312 PHE A C 1
ATOM 2593 O O . PHE A 1 312 ? 9.385 14.827 -11.163 1.00 89.38 312 PHE A O 1
ATOM 2600 N N . GLU A 1 313 ? 11.546 15.387 -11.438 1.00 90.81 313 GLU A N 1
ATOM 2601 C CA . GLU A 1 313 ? 11.391 15.991 -12.749 1.00 90.81 313 GLU A CA 1
ATOM 2602 C C . GLU A 1 313 ? 11.842 15.025 -13.832 1.00 90.81 313 GLU A C 1
ATOM 2604 O O . GLU A 1 313 ? 13.036 14.861 -14.094 1.00 90.81 313 GLU A O 1
ATOM 2609 N N . ALA A 1 314 ? 10.861 14.405 -14.492 1.00 91.94 314 ALA A N 1
ATOM 2610 C CA . ALA A 1 314 ? 11.127 13.566 -15.647 1.00 91.94 314 ALA A CA 1
ATOM 2611 C C . ALA A 1 314 ? 11.707 14.413 -16.795 1.00 91.94 314 ALA A C 1
ATOM 2613 O O . ALA A 1 314 ? 11.142 15.437 -17.187 1.00 91.94 314 ALA A O 1
ATOM 2614 N N . SER A 1 315 ? 12.836 13.979 -17.346 1.00 92.69 315 SER A N 1
ATOM 2615 C CA . SER A 1 315 ? 13.429 14.475 -18.589 1.00 92.69 315 SER A CA 1
ATOM 2616 C C . SER A 1 315 ? 12.997 13.636 -19.791 1.00 92.69 315 SER A C 1
ATOM 2618 O O . SER A 1 315 ? 12.846 14.171 -20.889 1.00 92.69 315 SER A O 1
ATOM 2620 N N . GLU A 1 316 ? 12.741 12.346 -19.584 1.00 94.31 316 GLU A N 1
ATOM 2621 C CA . GLU A 1 316 ? 12.328 11.399 -20.614 1.00 94.31 316 GLU A CA 1
ATOM 2622 C C . GLU A 1 316 ? 11.464 10.292 -20.001 1.00 94.31 316 GLU A C 1
ATOM 2624 O O . GLU A 1 316 ? 11.662 9.885 -18.858 1.00 94.31 316 GLU A O 1
ATOM 2629 N N . ASN A 1 317 ? 10.495 9.803 -20.775 1.00 94.44 317 ASN A N 1
ATOM 2630 C CA . ASN A 1 317 ? 9.656 8.670 -20.406 1.00 94.44 317 ASN A CA 1
ATOM 2631 C C . ASN A 1 317 ? 9.711 7.630 -21.529 1.00 94.44 317 ASN A C 1
ATOM 2633 O O . ASN A 1 317 ? 9.490 7.972 -22.696 1.00 94.44 317 ASN A O 1
ATOM 2637 N N . ILE A 1 318 ? 9.951 6.371 -21.175 1.00 95.75 318 ILE A N 1
ATOM 2638 C CA . ILE A 1 318 ? 9.916 5.232 -22.095 1.00 95.75 318 ILE A CA 1
ATOM 2639 C C . ILE A 1 318 ? 8.788 4.299 -21.672 1.00 95.75 318 ILE A C 1
ATOM 2641 O O . ILE A 1 318 ? 8.781 3.800 -20.550 1.00 95.75 318 ILE A O 1
ATOM 2645 N N . LEU A 1 319 ? 7.855 4.032 -22.583 1.00 96.12 319 LEU A N 1
ATOM 2646 C CA . LEU A 1 319 ? 6.837 2.999 -22.428 1.00 96.12 319 LEU A CA 1
ATOM 2647 C C . LEU A 1 319 ? 7.411 1.657 -22.868 1.00 96.12 319 LEU A C 1
ATOM 2649 O O . LEU A 1 319 ? 7.773 1.503 -24.035 1.00 96.12 319 LEU A O 1
ATOM 2653 N N . ILE A 1 320 ? 7.439 0.678 -21.972 1.00 97.31 320 ILE A N 1
ATOM 2654 C CA . ILE A 1 320 ? 7.874 -0.683 -22.286 1.00 97.31 320 ILE A CA 1
ATOM 2655 C C . ILE A 1 320 ? 6.746 -1.686 -22.068 1.00 97.31 320 ILE A C 1
ATOM 2657 O O . ILE A 1 320 ? 5.939 -1.560 -21.148 1.00 97.31 320 ILE A O 1
ATOM 2661 N N . SER A 1 321 ? 6.708 -2.712 -22.914 1.00 97.56 321 SER A N 1
ATOM 2662 C CA . SER A 1 321 ? 5.910 -3.915 -22.686 1.00 97.56 321 SER A CA 1
ATOM 2663 C C . SER A 1 321 ? 6.848 -5.078 -22.407 1.00 97.56 321 SER A C 1
ATOM 2665 O O . SER A 1 321 ? 7.771 -5.328 -23.186 1.00 97.56 321 SER A O 1
ATOM 2667 N N . ILE A 1 322 ? 6.597 -5.782 -21.308 1.00 98.19 322 ILE A N 1
ATOM 2668 C CA . ILE A 1 322 ? 7.399 -6.909 -20.840 1.00 98.19 322 ILE A CA 1
ATOM 2669 C C . ILE A 1 322 ? 6.568 -8.186 -20.953 1.00 98.19 322 ILE A C 1
ATOM 2671 O O . ILE A 1 322 ? 5.402 -8.213 -20.547 1.00 98.19 322 ILE A O 1
ATOM 2675 N N . LYS A 1 323 ? 7.180 -9.243 -21.490 1.00 98.12 323 LYS A N 1
ATOM 2676 C CA . LYS A 1 323 ? 6.655 -10.609 -21.466 1.00 98.12 323 LYS A CA 1
ATOM 2677 C C . LYS A 1 323 ? 7.720 -11.556 -20.940 1.00 98.12 323 LYS A C 1
ATOM 2679 O O . LYS A 1 323 ? 8.796 -11.637 -21.529 1.00 98.12 323 LYS A O 1
ATOM 2684 N N . ASN A 1 324 ? 7.405 -12.265 -19.865 1.00 98.00 324 ASN A N 1
ATOM 2685 C CA . ASN A 1 324 ? 8.296 -13.201 -19.182 1.00 98.00 324 ASN A CA 1
ATOM 2686 C C . ASN A 1 324 ? 9.703 -12.626 -18.930 1.00 98.00 324 ASN A C 1
ATOM 2688 O O . ASN A 1 324 ? 10.711 -13.201 -19.342 1.00 98.00 324 ASN A O 1
ATOM 2692 N N . GLY A 1 325 ? 9.767 -11.420 -18.363 1.00 97.75 325 GLY A N 1
ATOM 2693 C CA . GLY A 1 325 ? 11.024 -10.721 -18.081 1.00 97.75 325 GLY A CA 1
ATOM 2694 C C . GLY A 1 325 ? 11.744 -10.126 -19.294 1.00 97.75 325 GLY A C 1
ATOM 2695 O O . GLY A 1 325 ? 12.833 -9.576 -19.136 1.00 97.75 325 GLY A O 1
ATOM 2696 N N . ILE A 1 326 ? 11.172 -10.211 -20.501 1.00 98.44 326 ILE A N 1
ATOM 2697 C CA . ILE A 1 326 ? 11.773 -9.709 -21.746 1.00 98.44 326 ILE A CA 1
ATOM 2698 C C . ILE A 1 326 ? 11.001 -8.491 -22.258 1.00 98.44 326 ILE A C 1
ATOM 2700 O O . ILE A 1 326 ? 9.786 -8.549 -22.451 1.00 98.44 326 ILE A O 1
ATOM 2704 N N . ILE A 1 327 ? 11.707 -7.398 -22.551 1.00 98.44 327 ILE A N 1
ATOM 2705 C CA . ILE A 1 327 ? 11.152 -6.221 -23.227 1.00 98.44 327 ILE A CA 1
ATOM 2706 C C . ILE A 1 327 ? 10.839 -6.585 -24.683 1.00 98.44 327 ILE A C 1
ATOM 2708 O O . ILE A 1 327 ? 11.739 -6.818 -25.494 1.00 98.44 327 ILE A O 1
ATOM 2712 N N . VAL A 1 328 ? 9.549 -6.617 -25.022 1.00 98.19 328 VAL A N 1
ATOM 2713 C CA . VAL A 1 328 ? 9.052 -6.961 -26.367 1.00 98.19 328 VAL A CA 1
ATOM 2714 C C . VAL A 1 328 ? 8.646 -5.744 -27.191 1.00 98.19 328 VAL A C 1
ATOM 2716 O O . VAL A 1 328 ? 8.633 -5.819 -28.418 1.00 98.19 328 VAL A O 1
ATOM 2719 N N . LYS A 1 329 ? 8.313 -4.628 -26.537 1.00 97.38 329 LYS A N 1
ATOM 2720 C CA . LYS A 1 329 ? 8.021 -3.343 -27.181 1.00 97.38 329 LYS A CA 1
ATOM 2721 C C . LYS A 1 329 ? 8.574 -2.202 -26.345 1.00 97.38 329 LYS A C 1
ATOM 2723 O O . LYS A 1 329 ? 8.584 -2.298 -25.120 1.00 97.38 329 LYS A O 1
ATOM 2728 N N . GLU A 1 330 ? 8.966 -1.131 -27.016 1.00 96.56 330 GLU A N 1
ATOM 2729 C CA . GLU A 1 330 ? 9.550 0.058 -26.410 1.00 96.56 330 GLU A CA 1
ATOM 2730 C C . GLU A 1 330 ? 9.183 1.288 -27.246 1.00 96.56 330 GLU A C 1
ATOM 2732 O O . GLU A 1 330 ? 9.333 1.266 -28.468 1.00 96.56 330 GLU A O 1
ATOM 2737 N N . TYR A 1 331 ? 8.716 2.354 -26.595 1.00 95.62 331 TYR A N 1
ATOM 2738 C CA . TYR A 1 331 ? 8.378 3.615 -27.250 1.00 95.62 331 TYR A CA 1
ATOM 2739 C C . TYR A 1 331 ? 8.789 4.809 -26.384 1.00 95.62 331 TYR A C 1
ATOM 2741 O O . TYR A 1 331 ? 8.413 4.893 -25.216 1.00 95.62 331 TYR A O 1
ATOM 2749 N N . ALA A 1 332 ? 9.505 5.770 -26.967 1.00 93.62 332 ALA A N 1
ATOM 2750 C CA . ALA A 1 332 ? 9.785 7.045 -26.315 1.00 93.62 332 ALA A CA 1
ATOM 2751 C C . ALA A 1 332 ? 8.526 7.931 -26.318 1.00 93.62 332 ALA A C 1
ATOM 2753 O O . ALA A 1 332 ? 7.920 8.167 -27.364 1.00 93.62 332 ALA A O 1
ATOM 2754 N N . LEU A 1 333 ? 8.135 8.436 -25.148 1.00 89.56 333 LEU A N 1
ATOM 2755 C CA . LEU A 1 333 ? 6.957 9.295 -24.965 1.00 89.56 333 LEU A CA 1
ATOM 2756 C C . LEU A 1 333 ? 7.317 10.788 -24.826 1.00 89.56 333 LEU A C 1
ATOM 2758 O O . LEU A 1 333 ? 6.453 11.660 -24.952 1.00 89.56 333 LEU A O 1
ATOM 2762 N N . GLY A 1 334 ? 8.601 11.088 -24.605 1.00 81.94 334 GLY A N 1
ATOM 2763 C CA . GLY A 1 334 ? 9.135 12.438 -24.414 1.00 81.94 334 GLY A CA 1
ATOM 2764 C C . GLY A 1 334 ? 8.933 13.004 -23.000 1.00 81.94 334 GLY A C 1
ATOM 2765 O O . GLY A 1 334 ? 8.294 12.395 -22.141 1.00 81.94 334 GLY A O 1
ATOM 2766 N N . LYS A 1 335 ? 9.498 14.197 -22.760 1.00 80.44 335 LYS A N 1
ATOM 2767 C CA . LYS A 1 335 ? 9.517 14.874 -21.447 1.00 80.44 335 LYS A CA 1
ATOM 2768 C C . LYS A 1 335 ? 8.125 15.218 -20.908 1.00 80.44 335 LYS A C 1
ATOM 2770 O O . LYS A 1 335 ? 7.829 14.989 -19.744 1.00 80.44 335 LYS A O 1
ATOM 2775 N N . ASN A 1 336 ? 7.261 15.746 -21.774 1.00 73.75 336 ASN A N 1
ATOM 2776 C CA . ASN A 1 336 ? 5.948 16.290 -21.398 1.00 73.75 336 ASN A CA 1
ATOM 2777 C C . ASN A 1 336 ? 4.832 15.235 -21.467 1.00 73.75 336 ASN A C 1
ATOM 2779 O O . ASN A 1 336 ? 3.695 15.565 -21.807 1.00 73.75 336 ASN A O 1
ATOM 2783 N N . PHE A 1 337 ? 5.164 13.959 -21.267 1.00 81.25 337 PHE A N 1
ATOM 2784 C CA . PHE A 1 337 ? 4.156 12.912 -21.239 1.00 81.25 337 PHE A CA 1
ATOM 2785 C C . PHE A 1 337 ? 3.331 13.033 -19.954 1.00 81.25 337 PHE A C 1
ATOM 2787 O O . PHE A 1 337 ? 3.869 12.963 -18.853 1.00 81.25 337 PHE A O 1
ATOM 2794 N N . ASP A 1 338 ? 2.023 13.208 -20.113 1.00 75.56 338 ASP A N 1
ATOM 2795 C CA . ASP A 1 338 ? 1.068 13.302 -19.017 1.00 75.56 338 ASP A CA 1
ATOM 2796 C C . ASP A 1 338 ? -0.040 12.266 -19.234 1.00 75.56 338 ASP A C 1
ATOM 2798 O O . ASP A 1 338 ? -0.784 12.310 -20.218 1.00 75.56 338 ASP A O 1
ATOM 2802 N N . PHE A 1 339 ? -0.162 11.327 -18.296 1.00 71.12 339 PHE A N 1
ATOM 2803 C CA . PHE A 1 339 ? -1.194 10.291 -18.319 1.00 71.12 339 PHE A CA 1
ATOM 2804 C C . PHE A 1 339 ? -2.618 10.847 -18.230 1.00 71.12 339 PHE A C 1
ATOM 2806 O O . PHE A 1 339 ? -3.562 10.208 -18.710 1.00 71.12 339 PHE A O 1
ATOM 2813 N N . SER A 1 340 ? -2.778 12.011 -17.597 1.00 66.88 340 SER A N 1
ATOM 2814 C CA . SER A 1 340 ? -4.060 12.685 -17.408 1.00 66.88 340 SER A CA 1
ATOM 2815 C C . SER A 1 340 ? -4.469 13.507 -18.631 1.00 66.88 340 SER A C 1
ATOM 2817 O O . SER A 1 340 ? -5.663 13.640 -18.909 1.00 66.88 340 SER A O 1
ATOM 2819 N N . ASN A 1 341 ? -3.493 13.971 -19.416 1.00 66.12 341 ASN A N 1
ATOM 2820 C CA . ASN A 1 341 ? -3.703 14.804 -20.589 1.00 66.12 341 ASN A CA 1
ATOM 2821 C C . ASN A 1 341 ? -3.307 14.078 -21.888 1.00 66.12 341 ASN A C 1
ATOM 2823 O O . ASN A 1 341 ? -2.309 14.386 -22.542 1.00 66.12 341 ASN A O 1
ATOM 2827 N N . ARG A 1 342 ? -4.146 13.120 -22.307 1.00 65.19 342 ARG A N 1
ATOM 2828 C CA . ARG A 1 342 ? -3.992 12.351 -23.562 1.00 65.19 342 ARG A CA 1
ATOM 2829 C C . ARG A 1 342 ? -4.310 13.167 -24.833 1.00 65.19 342 ARG A C 1
ATOM 2831 O O . ARG A 1 342 ? -4.763 12.604 -25.820 1.00 65.19 342 ARG A O 1
ATOM 2838 N N . GLN A 1 343 ? -4.121 14.489 -24.824 1.00 55.25 343 GLN A N 1
ATOM 2839 C CA . GLN A 1 343 ? -4.430 15.364 -25.967 1.00 55.25 343 GLN A CA 1
ATOM 2840 C C . GLN A 1 343 ? -3.519 15.135 -27.186 1.00 55.25 343 GLN A C 1
ATOM 2842 O O . GLN A 1 343 ? -3.867 15.548 -28.290 1.00 55.25 343 GLN A O 1
ATOM 2847 N N . LYS A 1 344 ? -2.375 14.456 -27.023 1.00 64.44 344 LYS A N 1
ATOM 2848 C CA . LYS A 1 344 ? -1.562 13.998 -28.158 1.00 64.44 344 LYS A CA 1
ATOM 2849 C C . LYS A 1 344 ? -2.159 12.720 -28.748 1.00 64.44 344 LYS A C 1
ATOM 2851 O O . LYS A 1 344 ? -2.252 11.715 -28.049 1.00 64.44 344 LYS A O 1
ATOM 2856 N N . GLN A 1 345 ? -2.493 12.751 -30.039 1.00 73.12 345 GLN A N 1
ATOM 2857 C CA . GLN A 1 345 ? -2.714 11.534 -30.825 1.00 73.12 345 GLN A CA 1
ATOM 2858 C C . GLN A 1 345 ? -1.377 10.796 -30.926 1.00 73.12 345 GLN A C 1
ATOM 2860 O O . GLN A 1 345 ? -0.477 11.217 -31.654 1.00 73.12 345 GLN A O 1
ATOM 2865 N N . TYR A 1 346 ? -1.218 9.737 -30.139 1.00 83.62 346 TYR A N 1
ATOM 2866 C CA . TYR A 1 346 ? -0.074 8.847 -30.283 1.00 83.62 346 TYR A CA 1
ATOM 2867 C C . TYR A 1 346 ? -0.335 7.878 -31.443 1.00 83.62 346 TYR A C 1
ATOM 2869 O O . TYR A 1 346 ? -1.491 7.623 -31.785 1.00 83.62 346 TYR A O 1
ATOM 2877 N N . PRO A 1 347 ? 0.714 7.295 -32.049 1.00 87.75 347 PRO A N 1
ATOM 2878 C CA . PRO A 1 347 ? 0.546 6.158 -32.943 1.00 87.75 347 PRO A CA 1
ATOM 2879 C C . PRO A 1 347 ? -0.394 5.097 -32.332 1.00 87.75 347 PRO A C 1
ATOM 2881 O O . PRO A 1 347 ? -0.281 4.826 -31.129 1.00 87.75 347 PRO A O 1
ATOM 2884 N N . PRO A 1 348 ? -1.280 4.457 -33.124 1.00 88.38 348 PRO A N 1
ATOM 2885 C CA . PRO A 1 348 ? -2.292 3.526 -32.611 1.00 88.38 348 PRO A CA 1
ATOM 2886 C C . PRO A 1 348 ? -1.738 2.410 -31.715 1.00 88.38 348 PRO A C 1
ATOM 2888 O O . PRO A 1 348 ? -2.403 1.963 -30.782 1.00 88.38 348 PRO A O 1
ATOM 2891 N N . GLU A 1 349 ? -0.503 1.973 -31.964 1.00 89.25 349 GLU A N 1
ATOM 2892 C CA . GLU A 1 349 ? 0.179 0.959 -31.156 1.00 89.25 349 GLU A CA 1
ATOM 2893 C C . GLU A 1 349 ? 0.487 1.429 -29.729 1.00 89.25 349 GLU A C 1
ATOM 2895 O O . GLU A 1 349 ? 0.320 0.663 -28.777 1.00 89.25 349 GLU A O 1
ATOM 2900 N N . ILE A 1 350 ? 0.899 2.691 -29.574 1.00 89.81 350 ILE A N 1
ATOM 2901 C CA . ILE A 1 350 ? 1.152 3.310 -28.271 1.00 89.81 350 ILE A CA 1
ATOM 2902 C C . ILE A 1 350 ? -0.177 3.509 -27.547 1.00 89.81 350 ILE A C 1
ATOM 2904 O O . ILE A 1 350 ? -0.287 3.169 -26.372 1.00 89.81 350 ILE A O 1
ATOM 2908 N N . GLU A 1 351 ? -1.216 3.985 -28.240 1.00 88.06 351 GLU A N 1
ATOM 2909 C CA . GLU A 1 351 ? -2.547 4.120 -27.638 1.00 88.06 351 GLU A CA 1
ATOM 2910 C C . GLU A 1 351 ? -3.111 2.783 -27.153 1.00 88.06 351 GLU A C 1
ATOM 2912 O O . GLU A 1 351 ? -3.737 2.726 -26.094 1.00 88.06 351 GLU A O 1
ATOM 2917 N N . ALA A 1 352 ? -2.896 1.702 -27.906 1.00 88.31 352 ALA A N 1
ATOM 2918 C CA . ALA A 1 352 ? -3.332 0.368 -27.515 1.00 88.31 352 ALA A CA 1
ATOM 2919 C C . ALA A 1 352 ? -2.646 -0.098 -26.221 1.00 88.31 352 ALA A C 1
ATOM 2921 O O . ALA A 1 352 ? -3.311 -0.663 -25.352 1.00 88.31 352 ALA A O 1
ATOM 2922 N N . LEU A 1 353 ? -1.348 0.181 -26.063 1.00 88.69 353 LEU A N 1
ATOM 2923 C CA . LEU A 1 353 ? -0.619 -0.097 -24.824 1.00 88.69 353 LEU A CA 1
ATOM 2924 C C . LEU A 1 353 ? -1.082 0.808 -23.675 1.00 88.69 353 LEU A C 1
ATOM 2926 O O . LEU A 1 353 ? -1.369 0.314 -22.594 1.00 88.69 353 LEU A O 1
ATOM 2930 N N . LEU A 1 354 ? -1.268 2.108 -23.908 1.00 87.94 354 LEU A N 1
ATOM 2931 C CA . LEU A 1 354 ? -1.765 3.060 -22.901 1.00 87.94 354 LEU A CA 1
ATOM 2932 C C . LEU A 1 354 ? -3.239 2.855 -22.501 1.00 87.94 354 LEU A C 1
ATOM 2934 O O . LEU A 1 354 ? -3.746 3.552 -21.622 1.00 87.94 354 LEU A O 1
ATOM 2938 N N . LYS A 1 355 ? -3.982 1.996 -23.204 1.00 85.75 355 LYS A N 1
ATOM 2939 C CA . LYS A 1 355 ? -5.319 1.534 -22.789 1.00 85.75 355 LYS A CA 1
ATOM 2940 C C . LYS A 1 355 ? -5.247 0.285 -21.910 1.00 85.75 355 LYS A C 1
ATOM 2942 O O . LYS A 1 355 ? -6.176 0.040 -21.148 1.00 85.75 355 LYS A O 1
ATOM 2947 N N . GLN A 1 356 ? -4.191 -0.512 -22.069 1.00 84.94 356 GLN A N 1
ATOM 2948 C CA . GLN A 1 356 ? -3.915 -1.687 -21.242 1.00 84.94 356 GLN A CA 1
ATOM 2949 C C . GLN A 1 356 ? -3.232 -1.290 -19.926 1.00 84.94 356 GLN A C 1
ATOM 2951 O O . GLN A 1 356 ? -3.534 -1.882 -18.893 1.00 84.94 356 GLN A O 1
ATOM 2956 N N . TRP A 1 357 ? -2.358 -0.280 -19.978 1.00 81.31 357 TRP A N 1
ATOM 2957 C CA . TRP A 1 357 ? -1.899 0.481 -18.818 1.00 81.31 357 TRP A CA 1
ATOM 2958 C C . TRP A 1 357 ? -3.053 1.318 -18.285 1.00 81.31 357 TRP A C 1
ATOM 2960 O O . TRP A 1 357 ? -3.354 1.185 -17.087 1.00 81.31 357 TRP A O 1
#

Secondary structure (DSSP, 8-state):
-HHHHHHHHHHHHHHHTT-PPPPPPPEEEEETTEEEEE--SSSS--HHHHHHHHTT---S----BTTBSSS-EEEEEEETTEEEEEEEE-SSSSS--HHHHHS-TT-S-EE-TT--EEEEEESGGGPPBPTTS-BTTGGG-EEEEEEEETTEEEEEEEEEHHHHH-TTSPPPHHHHHHHHHHHHHHHHHHHTTPPEEEEETTEEEEEE-TT-S-GGGGGGTT-TTTSTTSTT-SSS--EEEEEEEEETTEEEEEEEEEEE---TT--EEEEE-GGGT-TT--TTT-EE-TT--EEEEEEEEEEEEETTEEEEEEEEEEEEEEETTEEEEEEE--TT--SS-TTS---HHHHHHHHH-

pLDDT: mean 88.35, std 11.01, range [49.47, 98.56]

Foldseek 3Di:
DVVVVVVVVVVVVVVVVPPDQQAAQFAWECEPNDIWGWDDDLLRHDLVNLVCLLVVHDQPAQAPDSNHRVQWHWYWYQDPQFIKTQAIDNPPPPDGPVCVVVVDPPPRIDTSLSDFAKIKIWPVVVFDADPVRHGPPLQVIWIKIFGDHSRGTPDIDTGRVVCVVDPPDDDDPVRVVSVQLNQQRSFAVSCQLAFAWEQDPNAIWTKADPSSGDQVCLVVVVPLVSVPQDSVDPPHHAGWHWYWYADPQFIATQWTWGFGDNAQVGTDIDTDPVCVVDVPFDNPHHHTQQSGFAKIKTFGFDWDDDPSHTDTQGQWIKIFGDHRRGTPDIDTPGRPDDLVCPVDPDDVVVVVRSVRD

Radius of gyration: 23.87 Å; chains: 1; bounding box: 57×75×64 Å